Protein AF-A0A443S9N7-F1 (afdb_monomer_lite)

Foldseek 3Di:
DFKDKWWWDQDPVRDIDIQPLVVRLVLSQVLQVVLPHHRDDSVVLVVVVVVVVVVCVVVPQHFDVVQVKIKMKMWDWAADAPDPDPDGHPDTDIDIDTHIDGPPCPPDDPDWFEAEDDPDAQWEPPHSQQTRDVVSVVVLPVVQVVCVVVVGNWYWHFHQDVNPSDHTAAIRNHFDWDWAQDPVHNVATEIDGDAPVTDHHPDSVVVVVVVVQVVDPRYDYDDPDDDPDPPD

pLDDT: mean 85.96, std 14.13, range [31.56, 97.25]

InterPro domains:
  IPR005786 Branched-chain amino acid aminotransferase II [PTHR11825] (2-218)
  IPR036038 Aminotransferase-like, PLP-dependent enzymes [SSF56752] (2-216)
  IPR043131 Branched-chain-amino-acid aminotransferase-like, N-terminal [G3DSA:3.30.470.10] (2-105)
  IPR043132 Branched-chain-amino-acid aminotransferase-like, C-terminal [G3DSA:3.20.10.10] (106-215)

Radius of gyration: 19.77 Å; chains: 1; bounding box: 50×49×46 Å

Secondary structure (DSSP, 8-state):
-EEEEEEEEE-TTS-EEETTHHHHHHHHHHHHHHTT-----HHHHHHHHHHHHHHHHHTT----GGGT-EEEEEEEEEE--S-SSSS--S-EEEEEEEEEE--SSTT--SS--EEEE-S---EETT-STTS--THHHHTTHHHHHHHHHTT-SEEEEEEESTT---EEEEETTEE-EEEEE-SS-TTSEEEEE--TTS-----HHHHHHHHHHHH-TT-EE--S-----S--

Organism: NCBI:txid299467

Structure (mmCIF, N/CA/C/O backbone):
data_AF-A0A443S9N7-F1
#
_entry.id   AF-A0A443S9N7-F1
#
loop_
_atom_site.group_PDB
_atom_site.id
_atom_site.type_symbol
_atom_site.label_atom_id
_atom_site.label_alt_id
_atom_site.label_comp_id
_atom_site.label_asym_id
_atom_site.label_entity_id
_atom_site.label_seq_id
_atom_site.pdbx_PDB_ins_code
_atom_site.Cartn_x
_atom_site.Cartn_y
_atom_site.Cartn_z
_atom_site.occupancy
_atom_site.B_iso_or_equiv
_atom_site.auth_seq_id
_atom_site.auth_comp_id
_atom_site.auth_asym_id
_atom_site.auth_atom_id
_atom_site.pdbx_PDB_model_num
ATOM 1 N N . MET A 1 1 ? 9.069 11.295 -6.046 1.00 93.00 1 MET A N 1
ATOM 2 C CA . MET A 1 1 ? 8.958 9.876 -6.444 1.00 93.00 1 MET A CA 1
ATOM 3 C C . MET A 1 1 ? 7.554 9.383 -6.146 1.00 93.00 1 MET A C 1
ATOM 5 O O . MET A 1 1 ? 7.061 9.651 -5.056 1.00 93.00 1 MET A O 1
ATOM 9 N N . VAL A 1 2 ? 6.944 8.646 -7.070 1.00 95.69 2 VAL A N 1
ATOM 10 C CA . VAL A 1 2 ? 5.751 7.819 -6.818 1.00 95.69 2 VAL A CA 1
ATOM 11 C C . VAL A 1 2 ? 6.174 6.362 -6.902 1.00 95.69 2 VAL A C 1
ATOM 13 O O . VAL A 1 2 ? 7.043 6.028 -7.702 1.00 95.69 2 VAL A O 1
ATOM 16 N N . PHE A 1 3 ? 5.600 5.482 -6.092 1.00 96.44 3 PHE A N 1
ATOM 17 C CA . PHE A 1 3 ? 5.911 4.061 -6.192 1.00 96.44 3 PHE A CA 1
ATOM 18 C C . PHE A 1 3 ? 4.702 3.182 -5.921 1.00 96.44 3 PHE A C 1
ATOM 20 O O . PHE A 1 3 ? 3.727 3.620 -5.321 1.00 96.44 3 PHE A O 1
ATOM 27 N N . ASP A 1 4 ? 4.778 1.911 -6.296 1.00 96.56 4 ASP A N 1
ATOM 28 C CA . ASP A 1 4 ? 3.873 0.901 -5.760 1.00 96.56 4 ASP A CA 1
ATOM 29 C C . ASP A 1 4 ? 4.550 -0.445 -5.570 1.00 96.56 4 ASP A C 1
ATOM 31 O O . ASP A 1 4 ? 5.584 -0.743 -6.164 1.00 96.56 4 ASP A O 1
ATOM 35 N N . SER A 1 5 ? 3.953 -1.240 -4.694 1.00 95.06 5 SER A N 1
ATOM 36 C CA . SER A 1 5 ? 4.467 -2.511 -4.233 1.00 95.06 5 SER A CA 1
ATOM 37 C C . SER A 1 5 ? 3.599 -3.656 -4.736 1.00 95.06 5 SER A C 1
ATOM 39 O O . SER A 1 5 ? 2.381 -3.737 -4.518 1.00 95.06 5 SER A O 1
ATOM 41 N N . PHE A 1 6 ? 4.260 -4.612 -5.357 1.00 95.38 6 PHE A N 1
ATOM 42 C CA . PHE A 1 6 ? 3.669 -5.784 -5.958 1.00 95.38 6 PHE A CA 1
ATOM 43 C C . PHE A 1 6 ? 4.187 -7.032 -5.254 1.00 95.38 6 PHE A C 1
ATOM 45 O O . PHE A 1 6 ? 5.266 -7.058 -4.664 1.00 95.38 6 PHE A O 1
ATOM 52 N N . ARG A 1 7 ? 3.361 -8.072 -5.288 1.00 93.81 7 ARG A N 1
ATOM 53 C CA . ARG A 1 7 ? 3.745 -9.414 -4.877 1.00 93.81 7 ARG A CA 1
ATOM 54 C C . ARG A 1 7 ? 3.380 -10.346 -6.002 1.00 93.81 7 ARG A C 1
ATOM 56 O O . ARG A 1 7 ? 2.230 -10.344 -6.448 1.00 93.81 7 ARG A O 1
ATOM 63 N N . TRP A 1 8 ? 4.371 -11.095 -6.436 1.00 93.31 8 TRP A N 1
ATOM 64 C CA . TRP A 1 8 ? 4.222 -12.160 -7.396 1.00 93.31 8 TRP A CA 1
ATOM 65 C C . TRP A 1 8 ? 4.222 -13.484 -6.657 1.00 93.31 8 TRP A C 1
ATOM 67 O O . TRP A 1 8 ? 5.158 -13.808 -5.920 1.00 93.31 8 TRP A O 1
ATOM 77 N N . TYR A 1 9 ? 3.117 -14.195 -6.824 1.00 91.56 9 TYR A N 1
ATOM 78 C CA . TYR A 1 9 ? 2.869 -15.492 -6.229 1.00 91.56 9 TYR A CA 1
ATOM 79 C C . TYR A 1 9 ? 2.984 -16.550 -7.312 1.00 91.56 9 TYR A C 1
ATOM 81 O O . TYR A 1 9 ? 2.414 -16.397 -8.401 1.00 91.56 9 TYR A O 1
ATOM 89 N N . TYR A 1 10 ? 3.694 -17.622 -6.985 1.00 90.06 10 TYR A N 1
ATOM 90 C CA . TYR A 1 10 ? 3.709 -18.825 -7.793 1.00 90.06 10 TYR A CA 1
ATOM 91 C C . TYR A 1 10 ? 2.668 -19.791 -7.246 1.00 90.06 10 TYR A C 1
ATOM 93 O O . TYR A 1 10 ? 2.625 -20.026 -6.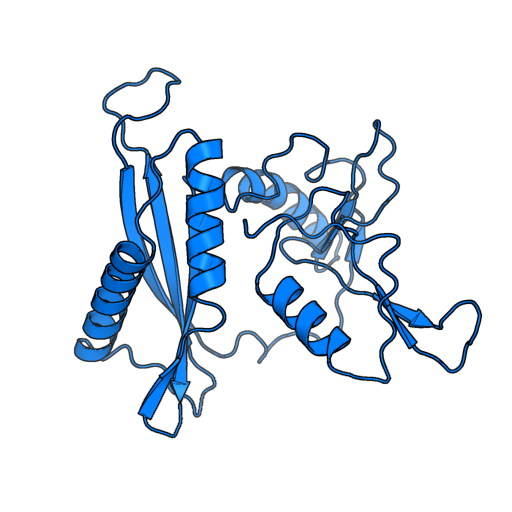044 1.00 90.06 10 TYR A O 1
ATOM 101 N N . GLY A 1 11 ? 1.764 -20.271 -8.094 1.00 89.50 11 GLY A N 1
ATOM 102 C CA . GLY A 1 11 ? 0.768 -21.259 -7.699 1.00 89.50 11 GLY A CA 1
ATOM 103 C C . GLY A 1 11 ? 1.317 -22.680 -7.782 1.00 89.50 11 GLY A C 1
ATOM 104 O O . GLY A 1 11 ? 2.227 -22.956 -8.561 1.00 89.50 11 GLY A O 1
ATOM 105 N N . PHE A 1 12 ? 0.696 -23.607 -7.048 1.00 90.75 12 PHE A N 1
ATOM 106 C CA . PHE A 1 12 ? 0.945 -25.049 -7.200 1.00 90.75 12 PHE A CA 1
ATOM 107 C C . PHE A 1 12 ? 0.635 -25.566 -8.615 1.00 90.75 12 PHE A C 1
ATOM 109 O O . PHE A 1 12 ? 1.119 -26.617 -9.012 1.00 90.75 12 PHE A O 1
ATOM 116 N N . ASP A 1 13 ? -0.143 -24.811 -9.392 1.00 91.50 13 ASP A N 1
ATOM 117 C CA . ASP A 1 13 ? -0.433 -25.070 -10.802 1.00 91.50 13 ASP A CA 1
ATOM 118 C C . ASP A 1 13 ? 0.649 -24.543 -11.761 1.00 91.50 13 ASP A C 1
ATOM 120 O O . ASP A 1 13 ? 0.425 -24.484 -12.970 1.00 91.50 13 ASP A O 1
ATOM 124 N N . GLY A 1 14 ? 1.788 -24.087 -11.233 1.00 85.38 14 GLY A N 1
ATOM 125 C CA . GLY A 1 14 ? 2.878 -23.500 -12.010 1.00 85.38 14 GLY A CA 1
ATOM 126 C C . GLY A 1 14 ? 2.529 -22.149 -12.639 1.00 85.38 14 GLY A C 1
ATOM 127 O O . GLY A 1 14 ? 3.267 -21.654 -13.491 1.00 85.38 14 GLY A O 1
ATOM 128 N N . LYS A 1 15 ? 1.397 -21.534 -12.261 1.00 87.62 15 LYS A N 1
ATOM 129 C CA . LYS A 1 15 ? 0.971 -20.246 -12.816 1.00 87.62 15 LYS A CA 1
ATOM 130 C C . LYS A 1 15 ? 1.317 -19.094 -11.896 1.00 87.62 15 LYS A C 1
ATOM 132 O O . LYS A 1 15 ? 1.153 -19.131 -10.676 1.00 87.62 15 LYS A O 1
ATOM 137 N N . PHE A 1 16 ? 1.701 -18.011 -12.543 1.00 85.75 16 PHE A N 1
ATOM 138 C CA . PHE A 1 16 ? 2.040 -16.751 -11.917 1.00 85.75 16 PHE A CA 1
ATOM 139 C C . PHE A 1 16 ? 0.821 -15.867 -11.699 1.00 85.75 16 PHE A C 1
ATOM 141 O O . PHE A 1 16 ? -0.037 -15.745 -12.576 1.00 85.75 16 PHE A O 1
ATOM 148 N N . ARG A 1 17 ? 0.751 -15.213 -10.536 1.00 90.81 17 ARG A N 1
ATOM 149 C CA . ARG A 1 17 ? -0.348 -14.306 -10.186 1.00 90.81 17 ARG A CA 1
ATOM 150 C C . ARG A 1 17 ? 0.162 -13.080 -9.442 1.00 90.81 17 ARG A C 1
ATOM 152 O O . ARG A 1 17 ? 1.023 -13.177 -8.571 1.00 90.81 17 ARG A O 1
ATOM 159 N N . ILE A 1 18 ? -0.421 -11.925 -9.753 1.00 93.06 18 ILE A N 1
ATOM 160 C CA . ILE A 1 18 ? -0.220 -10.685 -9.002 1.00 93.06 18 ILE A CA 1
ATOM 161 C C . ILE A 1 18 ? -1.568 -10.219 -8.474 1.00 93.06 18 ILE A C 1
ATOM 163 O O . ILE A 1 18 ? -2.524 -10.042 -9.227 1.00 93.06 18 ILE A O 1
ATOM 167 N N . PHE A 1 19 ? -1.629 -9.957 -7.174 1.00 92.88 19 PHE A N 1
ATOM 168 C CA . PHE A 1 19 ? -2.830 -9.414 -6.560 1.00 92.88 19 PHE A CA 1
ATOM 169 C C . PHE A 1 19 ? -3.025 -7.931 -6.914 1.00 92.88 19 PHE A C 1
ATOM 171 O O . PHE A 1 19 ? -2.160 -7.098 -6.603 1.00 92.88 19 PHE A O 1
ATOM 178 N N . GLN A 1 20 ? -4.189 -7.612 -7.498 1.00 93.12 20 GLN A N 1
ATOM 179 C CA . GLN A 1 20 ? -4.648 -6.247 -7.797 1.00 93.12 20 GLN A CA 1
ATOM 180 C C . GLN A 1 20 ? -3.654 -5.437 -8.658 1.00 93.12 20 GLN A C 1
ATOM 182 O O . GLN A 1 20 ? -3.405 -4.265 -8.380 1.00 93.12 20 GLN A O 1
ATOM 187 N N . ALA A 1 21 ? -3.045 -6.054 -9.681 1.00 94.00 21 ALA A N 1
ATOM 188 C CA . ALA A 1 21 ? -2.030 -5.397 -10.515 1.00 94.00 21 ALA A CA 1
ATOM 189 C C . ALA A 1 21 ? -2.556 -4.116 -11.187 1.00 94.00 21 ALA A C 1
ATOM 191 O O . ALA A 1 21 ? -1.960 -3.057 -11.011 1.00 94.00 21 ALA A O 1
ATOM 192 N N . ALA A 1 22 ? -3.697 -4.197 -11.881 1.00 93.06 22 ALA A N 1
ATOM 193 C CA . ALA A 1 22 ? -4.302 -3.058 -12.577 1.00 93.06 22 ALA A CA 1
ATOM 194 C C . ALA A 1 22 ? -4.576 -1.874 -11.633 1.00 93.06 22 ALA A C 1
ATOM 196 O O . ALA A 1 22 ? -4.144 -0.759 -11.909 1.00 93.06 22 ALA A O 1
ATOM 197 N N . TYR A 1 23 ? -5.177 -2.139 -10.469 1.00 93.75 23 TYR A N 1
ATOM 198 C CA . TYR A 1 23 ? -5.467 -1.121 -9.454 1.00 93.75 23 TYR A CA 1
ATOM 199 C C . TYR A 1 23 ? -4.204 -0.411 -8.933 1.00 93.75 23 TYR A C 1
ATOM 201 O O . TYR A 1 23 ? -4.201 0.790 -8.678 1.00 93.75 23 TYR A O 1
ATOM 209 N N . LYS A 1 24 ? -3.098 -1.144 -8.765 1.00 95.12 24 LYS A N 1
ATOM 210 C CA . LYS A 1 24 ? -1.816 -0.567 -8.327 1.00 95.12 24 LYS A CA 1
ATOM 211 C C . LYS A 1 24 ? -1.167 0.283 -9.419 1.00 95.12 24 LYS A C 1
ATOM 213 O O . LYS A 1 24 ? -0.641 1.349 -9.126 1.00 95.12 24 LYS A O 1
ATOM 218 N N . LEU A 1 25 ? -1.243 -0.150 -10.678 1.00 95.44 25 LEU A N 1
ATOM 219 C CA . LEU A 1 25 ? -0.776 0.642 -11.823 1.00 95.44 25 LEU A CA 1
ATOM 220 C C . LEU A 1 25 ? -1.581 1.942 -11.965 1.00 95.44 25 LEU A C 1
ATOM 222 O O . LEU A 1 25 ? -1.007 3.003 -12.194 1.00 95.44 25 LEU A O 1
ATOM 226 N N . GLU A 1 26 ? -2.896 1.876 -11.758 1.00 94.94 26 GLU A N 1
ATOM 227 C CA . GLU A 1 26 ? -3.759 3.060 -11.695 1.00 94.94 26 GLU A CA 1
ATOM 228 C C . GLU A 1 26 ? -3.356 3.993 -10.561 1.00 94.94 26 GLU A C 1
ATOM 230 O O . GLU A 1 26 ? -3.257 5.194 -10.778 1.00 94.94 26 GLU A O 1
ATOM 235 N N . ARG A 1 27 ? -3.033 3.461 -9.378 1.00 94.38 27 ARG A N 1
ATOM 236 C CA . ARG A 1 27 ? -2.570 4.279 -8.251 1.00 94.38 27 ARG A CA 1
ATOM 237 C C . ARG A 1 27 ? -1.245 4.994 -8.533 1.00 94.38 27 ARG A C 1
ATOM 239 O O . ARG A 1 27 ? -1.090 6.140 -8.113 1.00 94.38 27 ARG A O 1
ATOM 246 N N . ILE A 1 28 ? -0.313 4.358 -9.250 1.00 95.44 28 ILE A N 1
ATOM 247 C CA . ILE A 1 28 ? 0.920 5.019 -9.711 1.00 95.44 28 ILE A CA 1
ATOM 248 C C . ILE A 1 28 ? 0.566 6.204 -10.614 1.00 95.44 28 ILE A C 1
ATOM 250 O O . ILE A 1 28 ? 0.989 7.325 -10.342 1.00 95.44 28 ILE A O 1
ATOM 254 N N . ASN A 1 29 ? -0.250 5.973 -11.645 1.00 94.50 29 ASN A N 1
ATOM 255 C CA . ASN A 1 29 ? -0.636 7.016 -12.596 1.00 94.50 29 ASN A CA 1
ATOM 256 C C . ASN A 1 29 ? -1.508 8.107 -11.984 1.00 94.50 29 ASN A C 1
ATOM 258 O O . ASN A 1 29 ? -1.419 9.249 -12.406 1.00 94.50 29 ASN A O 1
ATOM 262 N N . TYR A 1 30 ? -2.320 7.787 -10.984 1.00 93.62 30 TYR A N 1
ATOM 263 C CA . TYR A 1 30 ? -3.075 8.783 -10.237 1.00 93.62 30 TYR A CA 1
ATOM 264 C C . TYR A 1 30 ? -2.136 9.707 -9.452 1.00 93.62 30 TYR A C 1
ATOM 266 O O . TYR A 1 30 ? -2.310 10.920 -9.432 1.00 93.62 30 TYR A O 1
ATOM 274 N N . GLY A 1 31 ? -1.101 9.137 -8.829 1.00 92.75 31 GLY A N 1
ATOM 275 C CA . GLY A 1 31 ? -0.117 9.895 -8.064 1.00 92.75 31 GLY A CA 1
ATOM 276 C C . GLY A 1 31 ? 0.844 10.729 -8.909 1.00 92.75 31 GLY A C 1
ATOM 277 O O . GLY A 1 31 ? 1.332 11.748 -8.423 1.00 92.75 31 GLY A O 1
ATOM 278 N N . ALA A 1 32 ? 1.139 10.304 -10.142 1.00 93.69 32 ALA A N 1
ATOM 279 C CA . ALA A 1 32 ? 2.190 10.914 -10.954 1.00 93.69 32 ALA A CA 1
ATOM 280 C C . ALA A 1 32 ? 1.911 12.404 -11.268 1.00 93.69 32 ALA A C 1
ATOM 282 O O . ALA A 1 32 ? 2.731 13.231 -10.865 1.00 93.69 32 ALA A O 1
ATOM 283 N N . PRO A 1 33 ? 0.747 12.804 -11.823 1.00 93.06 33 PRO A N 1
ATOM 284 C CA . PRO A 1 33 ? 0.450 14.210 -12.116 1.00 93.06 33 PRO A CA 1
ATOM 285 C C . PRO A 1 33 ? 0.420 15.101 -10.873 1.00 93.06 33 PRO A C 1
ATOM 287 O O . PRO A 1 33 ? 0.768 16.274 -10.938 1.00 93.06 33 PRO A O 1
ATOM 290 N N . ILE A 1 34 ? 0.055 14.540 -9.719 1.00 92.06 34 ILE A N 1
ATOM 291 C CA . ILE A 1 34 ? -0.020 15.273 -8.446 1.00 92.06 34 ILE A CA 1
ATOM 292 C C . ILE A 1 34 ? 1.377 15.694 -7.974 1.00 92.06 34 ILE A C 1
ATOM 294 O O . ILE A 1 34 ? 1.532 16.723 -7.322 1.00 92.06 34 ILE A O 1
ATOM 298 N N . LEU A 1 35 ? 2.406 14.924 -8.340 1.00 91.50 35 LEU A N 1
ATOM 299 C CA . LEU A 1 35 ? 3.811 15.280 -8.136 1.00 91.50 35 LEU A CA 1
ATOM 300 C C . LEU A 1 35 ? 4.460 15.883 -9.393 1.00 91.50 35 LEU A C 1
ATOM 302 O O . LEU A 1 35 ? 5.686 15.913 -9.479 1.00 91.50 35 LEU A O 1
ATOM 306 N N . ASN A 1 36 ? 3.652 16.338 -10.355 1.00 91.69 36 ASN A N 1
ATOM 307 C CA . ASN A 1 36 ? 4.069 16.849 -11.660 1.00 91.69 36 ASN A CA 1
ATOM 308 C C . ASN A 1 36 ? 4.992 15.890 -12.436 1.00 91.69 36 ASN A C 1
ATOM 310 O O . ASN A 1 36 ? 6.021 16.286 -12.976 1.00 91.69 36 ASN A O 1
ATOM 314 N N . MET A 1 37 ? 4.636 14.605 -12.446 1.00 91.38 37 MET A N 1
ATOM 315 C CA . MET A 1 37 ? 5.283 13.559 -13.237 1.00 91.38 37 MET A CA 1
ATOM 316 C C . MET A 1 37 ? 4.354 13.101 -14.371 1.00 91.38 37 MET A C 1
ATOM 318 O O . MET A 1 37 ? 3.134 13.051 -14.173 1.00 91.38 37 MET A O 1
ATOM 322 N N . PRO A 1 38 ? 4.898 12.695 -15.532 1.00 91.25 38 PRO A N 1
ATOM 323 C CA . PRO A 1 38 ? 4.114 12.069 -16.587 1.00 91.25 38 PRO A CA 1
ATOM 324 C C . PRO A 1 38 ? 3.453 10.773 -16.107 1.00 91.25 38 PRO A C 1
ATOM 326 O O . PRO A 1 38 ? 4.007 10.014 -15.307 1.00 91.25 38 PRO A O 1
ATOM 329 N N . THR A 1 39 ? 2.269 10.494 -16.649 1.00 93.06 39 THR A N 1
ATOM 330 C CA . THR A 1 39 ? 1.659 9.165 -16.537 1.00 93.06 39 THR A CA 1
ATOM 331 C C . THR A 1 39 ? 2.335 8.199 -17.508 1.00 93.06 39 THR A C 1
ATOM 333 O O . THR A 1 39 ? 2.850 8.596 -18.554 1.00 93.06 39 THR A O 1
ATOM 336 N N . ILE A 1 40 ? 2.334 6.911 -17.172 1.00 91.75 40 ILE A N 1
ATOM 337 C CA . ILE A 1 40 ? 2.874 5.850 -18.026 1.00 91.75 40 ILE A CA 1
ATOM 338 C C . ILE A 1 40 ? 1.709 4.966 -18.475 1.00 91.75 40 ILE A C 1
ATOM 340 O O . ILE A 1 40 ? 0.943 4.519 -17.619 1.00 91.75 40 ILE A O 1
ATOM 344 N N . PRO A 1 41 ? 1.560 4.646 -19.775 1.00 94.50 41 PRO A N 1
ATOM 345 C CA . PRO A 1 41 ? 0.549 3.690 -20.219 1.00 94.50 41 PRO A CA 1
ATOM 346 C C . PRO A 1 41 ? 0.623 2.397 -19.398 1.00 94.50 41 PRO A C 1
ATOM 348 O O . PRO A 1 41 ? 1.704 1.815 -19.247 1.00 94.50 41 PRO A O 1
ATOM 351 N N . LYS A 1 42 ? -0.510 1.967 -18.827 1.00 93.12 42 LYS A N 1
ATOM 352 C CA . LYS A 1 42 ? -0.553 0.864 -17.849 1.00 93.12 42 LYS A CA 1
ATOM 353 C C . LYS A 1 42 ? 0.029 -0.418 -18.438 1.00 93.12 42 LYS A C 1
ATOM 355 O O . LYS A 1 42 ? 0.727 -1.152 -17.746 1.00 93.12 42 LYS A O 1
ATOM 360 N N . GLU A 1 43 ? -0.200 -0.639 -19.724 1.00 94.62 43 GLU A N 1
ATOM 361 C CA . GLU A 1 43 ? 0.270 -1.779 -20.505 1.00 94.62 43 GLU A CA 1
ATOM 362 C C . GLU A 1 43 ? 1.797 -1.769 -20.627 1.00 94.62 43 GLU A C 1
ATOM 364 O O . GLU A 1 43 ? 2.430 -2.808 -20.457 1.00 94.62 43 GLU A O 1
ATOM 369 N N . LYS A 1 44 ? 2.401 -0.590 -20.845 1.00 93.75 44 LYS A N 1
ATOM 370 C CA . LYS A 1 44 ? 3.862 -0.432 -20.909 1.00 93.75 44 LYS A CA 1
ATOM 371 C C . LYS A 1 44 ? 4.500 -0.670 -19.549 1.00 93.75 44 LYS A C 1
ATOM 373 O O . LYS A 1 44 ? 5.444 -1.448 -19.451 1.00 93.75 44 LYS A O 1
ATOM 378 N N . LEU A 1 45 ? 3.961 -0.051 -18.496 1.00 92.88 45 LEU A N 1
ATOM 379 C CA . LEU A 1 45 ? 4.482 -0.257 -17.147 1.00 92.88 45 LEU A CA 1
ATOM 380 C C . LEU A 1 45 ? 4.352 -1.731 -16.742 1.00 92.88 45 LEU A C 1
ATOM 382 O O . LEU A 1 45 ? 5.315 -2.313 -16.253 1.00 92.88 45 LEU A O 1
ATOM 386 N N . PHE A 1 46 ? 3.210 -2.366 -17.020 1.00 94.44 46 PHE A N 1
ATOM 387 C CA . PHE A 1 46 ? 3.010 -3.791 -16.762 1.00 94.44 46 PHE A CA 1
ATOM 388 C C . PHE A 1 46 ? 3.972 -4.681 -17.558 1.00 94.44 46 PHE A C 1
ATOM 390 O O . PHE A 1 46 ? 4.502 -5.638 -16.996 1.00 94.44 46 PHE A O 1
ATOM 397 N N . ALA A 1 47 ? 4.247 -4.358 -18.825 1.00 93.88 47 ALA A N 1
ATOM 398 C CA . ALA A 1 47 ? 5.242 -5.067 -19.626 1.00 93.88 47 ALA A CA 1
ATOM 399 C C . ALA A 1 47 ? 6.645 -4.985 -18.999 1.00 93.88 47 ALA A C 1
ATOM 401 O O . ALA A 1 47 ? 7.319 -6.008 -18.904 1.00 93.88 47 ALA A O 1
ATOM 402 N N . CYS A 1 48 ? 7.056 -3.825 -18.472 1.00 92.69 48 CYS A N 1
ATOM 403 C CA . CYS A 1 48 ? 8.314 -3.699 -17.727 1.00 92.69 48 CYS A CA 1
ATOM 404 C C . CYS A 1 48 ? 8.340 -4.587 -16.472 1.00 92.69 48 CYS A C 1
ATOM 406 O O . CYS A 1 48 ? 9.337 -5.263 -16.216 1.00 92.69 48 CYS A O 1
ATOM 408 N N . LEU A 1 49 ? 7.243 -4.633 -15.702 1.00 94.00 49 LEU A N 1
ATOM 409 C CA . LEU A 1 49 ? 7.148 -5.523 -14.535 1.00 94.00 49 LEU A CA 1
ATOM 410 C C . LEU A 1 49 ? 7.228 -6.996 -14.951 1.00 94.00 49 LEU A C 1
ATOM 412 O O . LEU A 1 49 ? 7.846 -7.796 -14.253 1.00 94.00 49 LEU A O 1
ATOM 416 N N . LYS A 1 50 ? 6.620 -7.355 -16.087 1.00 93.25 50 LYS A N 1
ATOM 417 C CA . LYS A 1 50 ? 6.664 -8.710 -16.640 1.00 93.25 50 LYS A CA 1
ATOM 418 C C . LYS A 1 50 ? 8.089 -9.127 -16.995 1.00 93.25 50 LYS A C 1
ATOM 420 O O . LYS A 1 50 ? 8.511 -10.181 -16.534 1.00 93.25 50 LYS A O 1
ATOM 425 N N . ILE A 1 51 ? 8.837 -8.269 -17.691 1.00 94.50 51 ILE A N 1
ATOM 426 C CA . ILE A 1 51 ? 10.253 -8.503 -18.015 1.00 94.50 51 ILE A CA 1
ATOM 427 C C . ILE A 1 51 ? 11.074 -8.718 -16.737 1.00 94.50 51 ILE A C 1
ATOM 429 O O . ILE A 1 51 ? 11.859 -9.658 -16.661 1.00 94.50 51 ILE A O 1
ATOM 433 N N . TYR A 1 52 ? 10.865 -7.892 -15.705 1.00 94.31 52 TYR A N 1
ATOM 434 C CA . TYR A 1 52 ? 11.551 -8.059 -14.420 1.00 94.31 52 TYR A CA 1
ATOM 435 C C . TYR A 1 52 ? 11.262 -9.425 -13.775 1.00 94.31 52 TYR A C 1
ATOM 437 O O . TYR A 1 52 ? 12.177 -10.092 -13.297 1.00 94.31 52 TYR A O 1
ATOM 445 N N . MET A 1 53 ? 9.999 -9.862 -13.771 1.00 91.94 53 MET A N 1
ATOM 446 C CA . MET A 1 53 ? 9.606 -11.155 -13.198 1.00 91.94 53 MET A CA 1
ATOM 447 C C . MET A 1 53 ? 10.132 -12.345 -14.006 1.00 91.94 53 MET A C 1
ATOM 449 O O . MET A 1 53 ? 10.552 -13.337 -13.417 1.00 91.94 53 MET A O 1
ATOM 453 N N . GLU A 1 54 ? 10.120 -12.256 -15.336 1.00 92.50 54 GLU A N 1
ATOM 454 C CA . GLU A 1 54 ? 10.699 -13.276 -16.217 1.00 92.50 54 GLU A CA 1
ATOM 455 C C . GLU A 1 54 ? 12.208 -13.378 -15.996 1.00 92.50 54 GLU A C 1
ATOM 457 O O . GLU A 1 54 ? 12.708 -14.467 -15.737 1.00 92.50 54 GLU A O 1
ATOM 462 N N . GLY A 1 55 ? 12.914 -12.246 -15.934 1.00 94.38 55 GLY A N 1
ATOM 463 C CA . GLY A 1 55 ? 14.331 -12.224 -15.583 1.00 94.38 55 GLY A CA 1
ATOM 464 C C . GLY A 1 55 ? 14.606 -12.810 -14.196 1.00 94.38 55 GLY A C 1
ATOM 465 O O . GLY A 1 55 ? 15.529 -13.605 -14.036 1.00 94.38 55 GLY A O 1
ATOM 466 N N . ALA A 1 56 ? 13.792 -12.483 -13.187 1.00 92.69 56 ALA A N 1
ATOM 467 C CA . ALA A 1 56 ? 13.914 -13.077 -11.856 1.00 92.69 56 ALA A CA 1
ATOM 468 C C . ALA A 1 56 ? 13.753 -14.607 -11.905 1.00 92.69 56 ALA A C 1
ATOM 470 O O . ALA A 1 56 ? 14.572 -15.325 -11.332 1.00 92.69 56 ALA A O 1
ATOM 471 N N . ARG A 1 57 ? 12.748 -15.109 -12.634 1.00 90.88 57 ARG A N 1
ATOM 472 C CA . ARG A 1 57 ? 12.519 -16.545 -12.846 1.00 90.88 57 ARG A CA 1
ATOM 473 C C . ARG A 1 57 ? 13.714 -17.221 -13.510 1.00 90.88 57 ARG A C 1
ATOM 475 O O . ARG A 1 57 ? 14.164 -18.251 -13.022 1.00 90.88 57 ARG A O 1
ATOM 482 N N . ASP A 1 58 ? 14.211 -16.646 -14.600 1.00 93.88 58 ASP A N 1
ATOM 483 C CA . ASP A 1 58 ? 15.284 -17.226 -15.410 1.00 93.88 58 ASP A CA 1
ATOM 484 C C . ASP A 1 58 ? 16.617 -17.257 -14.634 1.00 93.88 58 ASP A C 1
ATOM 486 O O . ASP A 1 58 ? 17.444 -18.137 -14.846 1.00 93.88 58 ASP A O 1
ATOM 490 N N . ASN A 1 59 ? 16.779 -16.364 -13.651 1.00 93.88 59 ASN A N 1
ATOM 491 C CA . ASN A 1 59 ? 17.884 -16.369 -12.686 1.00 93.88 59 ASN A CA 1
ATOM 492 C C . ASN A 1 59 ? 17.609 -17.218 -11.423 1.00 93.88 59 ASN A C 1
ATOM 494 O O . ASN A 1 59 ? 18.349 -17.127 -10.445 1.00 93.88 59 ASN A O 1
ATOM 498 N N . GLY A 1 60 ? 16.542 -18.022 -11.401 1.00 91.44 60 GLY A N 1
ATOM 499 C CA . GLY A 1 60 ? 16.227 -18.940 -10.301 1.00 91.44 60 GLY A CA 1
ATOM 500 C C . GLY A 1 60 ? 15.541 -18.310 -9.082 1.00 91.44 60 GLY A C 1
ATOM 501 O O . GLY A 1 60 ? 15.326 -18.997 -8.084 1.00 91.44 60 GLY A O 1
ATOM 502 N N . TYR A 1 61 ? 15.132 -17.038 -9.134 1.00 92.06 61 TYR A N 1
ATOM 503 C CA . TYR A 1 61 ? 14.374 -16.377 -8.062 1.00 92.06 61 TYR A CA 1
ATOM 504 C C . TYR A 1 61 ? 12.877 -16.703 -8.153 1.00 92.06 61 TYR A C 1
ATOM 506 O O . TYR A 1 61 ? 12.033 -15.826 -8.359 1.00 92.06 61 TYR A O 1
ATOM 514 N N . ILE A 1 62 ? 12.540 -17.983 -8.000 1.00 91.81 62 ILE A N 1
ATOM 515 C CA . ILE A 1 62 ? 11.164 -18.487 -8.059 1.00 91.81 62 ILE A CA 1
ATOM 516 C C . ILE A 1 62 ? 10.628 -18.649 -6.628 1.00 91.81 62 ILE A C 1
ATOM 518 O O . ILE A 1 62 ? 11.225 -19.383 -5.842 1.00 91.81 62 ILE A O 1
ATOM 522 N N . PRO A 1 63 ? 9.519 -17.981 -6.255 1.00 91.81 63 PRO A N 1
ATOM 523 C CA . PRO A 1 63 ? 8.898 -18.177 -4.952 1.00 91.81 63 PRO A CA 1
ATOM 524 C C . PRO A 1 63 ? 8.380 -19.605 -4.779 1.00 91.81 63 PRO A C 1
ATOM 526 O O . PRO A 1 63 ? 7.673 -20.114 -5.647 1.00 91.81 63 PRO A O 1
ATOM 529 N N . ASP A 1 64 ? 8.667 -20.210 -3.631 1.00 91.75 64 ASP A N 1
ATOM 530 C CA . ASP A 1 64 ? 8.132 -21.514 -3.251 1.00 91.75 64 ASP A CA 1
ATOM 531 C C . ASP A 1 64 ? 6.720 -21.396 -2.625 1.00 91.75 64 ASP A C 1
ATOM 533 O O . ASP A 1 64 ? 6.583 -20.872 -1.506 1.00 91.75 64 ASP A O 1
ATOM 537 N N . PRO A 1 65 ? 5.656 -21.894 -3.294 1.00 89.69 65 PRO A N 1
ATOM 538 C CA . PRO A 1 65 ? 4.307 -21.899 -2.732 1.00 89.69 65 PRO A CA 1
ATOM 539 C C . PRO A 1 65 ? 4.181 -22.737 -1.457 1.00 89.69 65 PRO A C 1
ATOM 541 O O . PRO A 1 65 ? 3.407 -22.366 -0.575 1.00 89.69 65 PRO A O 1
ATOM 544 N N . ALA A 1 66 ? 4.949 -23.823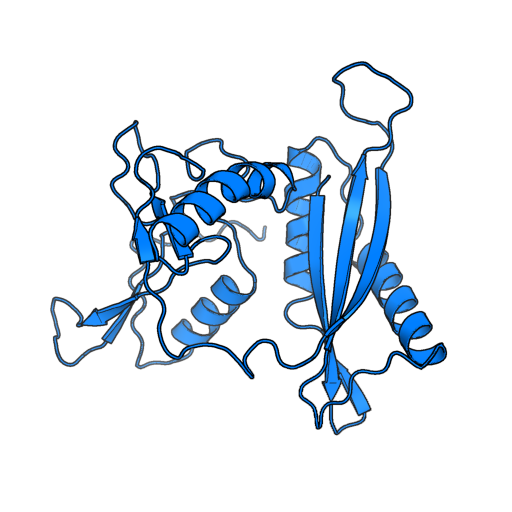 -1.312 1.00 90.56 66 ALA A N 1
ATOM 545 C CA . ALA A 1 66 ? 4.907 -24.678 -0.125 1.00 90.56 66 ALA A CA 1
ATOM 546 C C . ALA A 1 66 ? 5.441 -23.961 1.125 1.00 90.56 66 ALA A C 1
ATOM 548 O O . ALA A 1 66 ? 5.091 -24.314 2.248 1.00 90.56 66 ALA A O 1
ATOM 549 N N . ARG A 1 67 ? 6.254 -22.916 0.934 1.00 89.62 67 ARG A N 1
ATOM 550 C CA . ARG A 1 67 ? 6.815 -22.076 2.005 1.00 89.62 67 ARG A CA 1
ATOM 551 C C . ARG A 1 67 ? 6.125 -20.718 2.119 1.00 89.62 67 ARG A C 1
ATOM 553 O O . ARG A 1 67 ? 6.649 -19.828 2.791 1.00 89.62 67 ARG A O 1
ATOM 560 N N . ASN A 1 68 ? 4.984 -20.546 1.445 1.00 88.00 68 ASN A N 1
ATOM 561 C CA . ASN A 1 68 ? 4.233 -19.292 1.387 1.00 88.00 68 ASN A CA 1
ATOM 562 C C . ASN A 1 68 ? 5.114 -18.097 0.959 1.00 88.00 68 ASN A C 1
ATOM 564 O O . ASN A 1 68 ? 5.009 -16.985 1.485 1.00 88.00 68 ASN A O 1
ATOM 568 N N . GLN A 1 69 ? 6.039 -18.334 0.025 1.00 92.69 69 GLN A N 1
ATOM 569 C CA . GLN A 1 69 ? 6.921 -17.292 -0.480 1.00 92.69 69 GLN A CA 1
ATOM 570 C C . GLN A 1 69 ? 6.246 -16.457 -1.568 1.00 92.69 69 GLN A C 1
ATOM 572 O O . GLN A 1 69 ? 5.370 -16.899 -2.309 1.00 92.69 69 GLN A O 1
ATOM 577 N N . SER A 1 70 ? 6.718 -15.222 -1.711 1.00 93.38 70 SER A N 1
ATOM 578 C CA . SER A 1 70 ? 6.399 -14.368 -2.857 1.00 93.38 70 SER A CA 1
ATOM 579 C C . SER A 1 70 ? 7.605 -13.527 -3.253 1.00 93.38 70 SER A C 1
ATOM 581 O O . SER A 1 70 ? 8.403 -13.137 -2.397 1.00 93.38 70 SER A O 1
ATOM 583 N N . LEU A 1 71 ? 7.719 -13.193 -4.539 1.00 94.44 71 LEU A N 1
ATOM 584 C CA . LEU A 1 71 ? 8.645 -12.160 -4.996 1.00 94.44 71 LEU A CA 1
ATOM 585 C C . LEU A 1 71 ? 7.957 -10.822 -4.747 1.00 94.44 71 LEU A C 1
ATOM 587 O O . LEU A 1 71 ? 6.998 -10.454 -5.431 1.00 94.44 71 LEU A O 1
ATOM 591 N N . TYR A 1 72 ? 8.411 -10.121 -3.716 1.00 94.94 72 TYR A N 1
ATOM 592 C CA . TYR A 1 72 ? 7.989 -8.757 -3.449 1.00 94.94 72 TYR A CA 1
ATOM 593 C C . TYR A 1 72 ? 8.866 -7.820 -4.265 1.00 94.94 72 TYR A C 1
ATOM 595 O O . TYR A 1 72 ? 10.091 -7.879 -4.162 1.00 94.94 72 TYR A O 1
ATOM 603 N N . PHE A 1 73 ? 8.253 -6.935 -5.036 1.00 95.50 73 PHE A N 1
ATOM 604 C CA . PHE A 1 73 ? 8.978 -5.933 -5.801 1.00 95.50 73 PHE A CA 1
ATOM 605 C C . PHE A 1 73 ? 8.239 -4.604 -5.803 1.00 95.50 73 PHE A C 1
ATOM 607 O O . PHE A 1 73 ? 7.032 -4.528 -5.569 1.00 95.50 73 PHE A O 1
ATOM 614 N N . GLN A 1 74 ? 8.984 -3.542 -6.045 1.00 95.94 74 GLN A N 1
ATOM 615 C CA . GLN A 1 74 ? 8.515 -2.174 -6.046 1.00 95.94 74 GLN A CA 1
ATOM 616 C C . GLN A 1 74 ? 8.839 -1.551 -7.395 1.00 95.94 74 GLN A C 1
ATOM 618 O O . GLN A 1 74 ? 9.980 -1.623 -7.844 1.00 95.94 74 GLN A O 1
ATOM 623 N N . ALA A 1 75 ? 7.836 -0.938 -8.016 1.00 96.44 75 ALA A N 1
ATOM 624 C CA . ALA A 1 75 ? 8.020 -0.077 -9.173 1.00 96.44 75 ALA A CA 1
ATOM 625 C C . ALA A 1 75 ? 8.099 1.368 -8.684 1.00 96.44 75 ALA A C 1
ATOM 627 O O . ALA A 1 75 ? 7.187 1.830 -7.997 1.00 96.44 75 ALA A O 1
ATOM 628 N N . ASN A 1 76 ? 9.178 2.062 -9.024 1.00 96.12 76 ASN A N 1
ATOM 629 C CA . ASN A 1 76 ? 9.463 3.421 -8.588 1.00 96.12 76 ASN A CA 1
ATOM 630 C C . ASN A 1 76 ? 9.531 4.343 -9.803 1.00 96.12 76 ASN A C 1
ATOM 632 O O . ASN A 1 76 ? 10.339 4.105 -10.693 1.00 96.12 76 ASN A O 1
ATOM 636 N N . LEU A 1 77 ? 8.714 5.394 -9.818 1.00 95.31 77 LEU A N 1
ATOM 637 C CA . LEU A 1 77 ? 8.809 6.525 -10.740 1.00 95.31 77 LEU A CA 1
ATOM 638 C C . LEU A 1 77 ? 9.563 7.652 -10.037 1.00 95.31 77 LEU A C 1
ATOM 640 O O . LEU A 1 77 ? 9.056 8.285 -9.101 1.00 95.31 77 LEU A O 1
ATOM 644 N N . ILE A 1 78 ? 10.792 7.883 -10.479 1.00 94.38 78 ILE A N 1
ATOM 645 C CA . ILE A 1 78 ? 11.730 8.830 -9.889 1.00 94.38 78 ILE A CA 1
ATOM 646 C C . ILE A 1 78 ? 11.933 9.970 -10.880 1.00 94.38 78 ILE A C 1
ATOM 648 O O . ILE A 1 78 ? 12.453 9.751 -11.964 1.00 94.38 78 ILE A O 1
ATOM 652 N N . SER A 1 79 ? 11.541 11.184 -10.505 1.00 91.50 79 SER A N 1
ATOM 653 C CA . SER A 1 79 ? 11.898 12.391 -11.254 1.00 91.50 79 SER A CA 1
ATOM 654 C C . SER A 1 79 ? 13.412 12.559 -11.295 1.00 91.50 79 SER A C 1
ATOM 656 O O . SER A 1 79 ? 14.054 12.566 -10.243 1.00 91.50 79 SER A O 1
ATOM 658 N N . THR A 1 80 ? 13.964 12.717 -12.492 1.00 87.75 80 THR A N 1
ATOM 659 C CA . THR A 1 80 ? 15.395 12.913 -12.733 1.00 87.75 80 THR A CA 1
ATOM 660 C C . THR A 1 80 ? 15.573 14.227 -13.475 1.00 87.75 80 THR A C 1
ATOM 662 O O . THR A 1 80 ? 15.324 14.312 -14.667 1.00 87.75 80 THR A O 1
ATOM 665 N N . GLY A 1 81 ? 15.935 15.286 -12.755 1.00 82.88 81 GLY A N 1
ATOM 666 C CA . GLY A 1 81 ? 16.243 16.589 -13.343 1.00 82.88 81 GLY A CA 1
ATOM 667 C C . GLY A 1 81 ? 17.740 16.863 -13.278 1.00 82.88 81 GLY A C 1
ATOM 668 O O . GLY A 1 81 ? 18.418 16.408 -12.359 1.00 82.88 81 GLY A O 1
ATOM 669 N N . ASN A 1 82 ? 18.253 17.650 -14.218 1.00 84.38 82 ASN A N 1
ATOM 670 C CA . ASN A 1 82 ? 19.649 18.100 -14.232 1.00 84.38 82 ASN A CA 1
ATOM 671 C C . ASN A 1 82 ? 19.856 19.446 -13.503 1.00 84.38 82 ASN A C 1
ATOM 673 O O . ASN A 1 82 ? 20.890 20.091 -13.667 1.00 84.38 82 ASN A O 1
ATOM 677 N N . THR A 1 83 ? 18.875 19.890 -12.710 1.00 82.25 83 THR A N 1
ATOM 678 C CA . THR A 1 83 ? 18.891 21.183 -12.020 1.00 82.25 83 THR A CA 1
ATOM 679 C C . THR A 1 83 ? 18.794 21.026 -10.505 1.00 82.25 83 THR A C 1
ATOM 681 O O . THR A 1 83 ? 18.096 20.153 -10.000 1.00 82.25 83 THR A O 1
ATOM 684 N N . ILE A 1 84 ? 19.476 21.911 -9.773 1.00 85.25 84 ILE A N 1
ATOM 685 C CA . ILE A 1 84 ? 19.396 22.017 -8.304 1.00 85.25 84 ILE A CA 1
ATOM 686 C C . ILE A 1 84 ? 18.146 22.815 -7.879 1.00 85.25 84 ILE A C 1
ATOM 688 O O . ILE A 1 84 ? 17.763 22.823 -6.709 1.00 85.25 84 ILE A O 1
ATOM 692 N N . LYS A 1 85 ? 17.490 23.507 -8.821 1.00 86.75 85 LYS A N 1
ATOM 693 C CA . LYS A 1 85 ? 16.281 24.285 -8.538 1.00 86.75 85 LYS A CA 1
ATOM 694 C C . LYS A 1 85 ? 15.158 23.376 -8.046 1.00 86.75 85 LYS A C 1
ATOM 696 O O . LYS A 1 85 ? 14.981 22.265 -8.538 1.00 86.75 85 LYS A O 1
ATOM 701 N N . LEU A 1 86 ? 14.341 23.902 -7.135 1.00 84.75 86 LEU A N 1
ATOM 702 C CA . LEU A 1 86 ? 13.097 23.258 -6.728 1.00 84.75 86 LEU A CA 1
ATOM 703 C C . LEU A 1 86 ? 12.046 23.435 -7.832 1.00 84.75 86 LEU A C 1
ATOM 705 O O . LEU A 1 86 ? 11.197 24.320 -7.776 1.00 84.75 86 LEU A O 1
ATOM 709 N N . ALA A 1 87 ? 12.158 22.610 -8.863 1.00 83.75 87 ALA A N 1
ATOM 710 C CA . ALA A 1 87 ? 11.250 22.545 -9.993 1.00 83.75 87 ALA A CA 1
ATOM 711 C C . ALA A 1 87 ? 10.890 21.082 -10.264 1.00 83.75 87 ALA A C 1
ATOM 713 O O . ALA A 1 87 ? 11.590 20.161 -9.837 1.00 83.75 87 ALA A O 1
ATOM 714 N N . ALA A 1 88 ? 9.781 20.866 -10.963 1.00 82.88 88 ALA A N 1
ATOM 715 C CA . ALA A 1 88 ? 9.475 19.538 -11.466 1.00 82.88 88 ALA A CA 1
ATOM 716 C C . ALA A 1 88 ? 10.513 19.120 -12.512 1.00 82.88 88 ALA A C 1
ATOM 718 O O . ALA A 1 88 ? 11.026 19.963 -13.244 1.00 82.88 88 ALA A O 1
ATOM 719 N N . ALA A 1 89 ? 10.826 17.827 -12.554 1.00 80.88 89 ALA A N 1
ATOM 720 C CA . ALA A 1 89 ? 11.717 17.297 -13.573 1.00 80.88 89 ALA A CA 1
ATOM 721 C C . ALA A 1 89 ? 10.941 17.012 -14.860 1.00 80.88 89 ALA A C 1
ATOM 723 O O . ALA A 1 89 ? 9.830 16.483 -14.802 1.00 80.88 89 ALA A O 1
ATOM 724 N N . ASP A 1 90 ? 11.579 17.277 -15.995 1.00 79.38 90 ASP A N 1
ATOM 725 C CA . ASP A 1 90 ? 11.042 16.956 -17.321 1.00 79.38 90 ASP A CA 1
ATOM 726 C C . ASP A 1 90 ? 11.209 15.467 -17.676 1.00 79.38 90 ASP A C 1
ATOM 728 O O . ASP A 1 90 ? 10.580 14.964 -18.606 1.00 79.38 90 ASP A O 1
ATOM 732 N N . GLU A 1 91 ? 12.025 14.738 -16.907 1.00 87.69 91 GLU A N 1
ATOM 733 C CA . GLU A 1 91 ? 12.299 13.317 -17.106 1.00 87.69 91 GLU A CA 1
ATOM 734 C C . GLU A 1 91 ? 11.957 12.491 -15.860 1.00 87.69 91 GLU A C 1
ATOM 736 O O . GLU A 1 91 ? 12.074 12.933 -14.709 1.00 87.69 91 GLU A O 1
ATOM 741 N N . VAL A 1 92 ? 11.541 11.245 -16.100 1.00 90.12 92 VAL A N 1
ATOM 742 C CA . VAL A 1 92 ? 11.275 10.252 -15.057 1.00 90.12 92 VAL A CA 1
ATOM 743 C C . VAL A 1 92 ? 11.987 8.952 -15.392 1.00 90.12 92 VAL A C 1
ATOM 745 O O . VAL A 1 92 ? 11.820 8.386 -16.470 1.00 90.12 92 VAL A O 1
ATOM 748 N N . PHE A 1 93 ? 12.712 8.435 -14.410 1.00 92.31 93 PHE A N 1
ATOM 749 C CA . PHE A 1 93 ? 13.312 7.116 -14.423 1.00 92.31 93 PHE A CA 1
ATOM 750 C C . PHE A 1 93 ? 12.400 6.100 -13.726 1.00 92.31 93 PHE A C 1
ATOM 752 O O . PHE A 1 93 ? 11.913 6.341 -12.616 1.00 92.31 93 PHE A O 1
ATOM 759 N N . VAL A 1 94 ? 12.182 4.946 -14.366 1.00 93.19 94 VAL A N 1
ATOM 760 C CA . VAL A 1 94 ? 11.437 3.824 -13.779 1.00 93.19 94 VAL A CA 1
ATOM 761 C C . VAL A 1 94 ? 12.414 2.771 -13.275 1.00 93.19 94 VAL A C 1
ATOM 763 O O . VAL A 1 94 ? 13.123 2.151 -14.064 1.00 93.19 94 VAL A O 1
ATOM 766 N N . ALA A 1 95 ? 12.407 2.522 -11.968 1.00 94.62 95 ALA A N 1
ATOM 767 C CA . ALA A 1 95 ? 13.229 1.497 -11.334 1.00 94.62 95 ALA A CA 1
ATOM 768 C C . ALA A 1 95 ? 12.357 0.396 -10.726 1.00 94.62 95 ALA A C 1
ATOM 770 O O . ALA A 1 95 ? 11.455 0.682 -9.933 1.00 94.62 95 ALA A O 1
ATOM 771 N N . VAL A 1 96 ? 12.656 -0.865 -11.047 1.00 95.75 96 VAL A N 1
ATOM 772 C CA . VAL A 1 96 ? 12.014 -2.030 -10.428 1.00 95.75 96 VAL A CA 1
ATOM 773 C C . VAL A 1 96 ? 13.032 -2.770 -9.575 1.00 95.75 96 VAL A C 1
ATOM 775 O O . VAL A 1 96 ? 14.071 -3.197 -10.068 1.00 95.75 96 VAL A O 1
ATOM 778 N N . VAL A 1 97 ? 12.734 -2.913 -8.287 1.00 95.06 97 VAL A N 1
ATOM 779 C CA . VAL A 1 97 ? 13.604 -3.594 -7.318 1.00 95.06 97 VAL A CA 1
ATOM 780 C C . VAL A 1 97 ? 12.788 -4.553 -6.475 1.00 95.06 97 VAL A C 1
ATOM 782 O O . VAL A 1 97 ? 11.650 -4.256 -6.119 1.00 95.06 97 VAL A O 1
ATOM 785 N N . GLY A 1 98 ? 13.349 -5.705 -6.130 1.00 94.75 98 GLY A N 1
ATOM 786 C CA . GLY A 1 98 ? 12.593 -6.745 -5.449 1.00 94.75 98 GLY A CA 1
ATOM 787 C C . GLY A 1 98 ? 13.455 -7.850 -4.869 1.00 94.75 98 GLY A C 1
ATOM 788 O O . GLY A 1 98 ? 14.666 -7.898 -5.073 1.00 94.75 98 GLY A O 1
ATOM 789 N N . ARG A 1 99 ? 12.807 -8.713 -4.089 1.00 94.31 99 ARG A N 1
ATOM 790 C CA . ARG A 1 99 ? 13.411 -9.858 -3.406 1.00 94.31 99 ARG A CA 1
ATOM 791 C C . ARG A 1 99 ? 12.368 -10.925 -3.107 1.00 94.31 99 ARG A C 1
ATOM 793 O O . ARG A 1 99 ? 11.188 -10.616 -2.914 1.00 94.31 99 ARG A O 1
ATOM 800 N N . ILE A 1 100 ? 12.818 -12.169 -2.976 1.00 94.44 100 ILE A N 1
ATOM 801 C CA . ILE A 1 100 ? 11.993 -13.216 -2.375 1.00 94.44 100 ILE A CA 1
ATOM 802 C C . ILE A 1 100 ? 11.732 -12.853 -0.909 1.00 94.44 100 ILE A C 1
ATOM 804 O O . ILE A 1 100 ? 12.622 -12.425 -0.164 1.00 94.44 100 ILE A O 1
ATOM 808 N N . THR A 1 101 ? 10.471 -12.981 -0.518 1.00 92.06 101 THR A N 1
ATOM 809 C CA . THR A 1 101 ? 9.992 -12.796 0.848 1.00 92.06 101 THR A CA 1
ATOM 810 C C . THR A 1 101 ? 9.296 -14.067 1.301 1.00 92.06 101 THR A C 1
ATOM 812 O O . THR A 1 101 ? 8.528 -14.653 0.539 1.00 92.06 101 THR A O 1
ATOM 815 N N . ASN A 1 102 ? 9.594 -14.478 2.531 1.00 87.06 102 ASN A N 1
ATOM 816 C CA . ASN A 1 102 ? 8.925 -15.586 3.205 1.00 87.06 102 ASN A CA 1
ATOM 817 C C . ASN A 1 102 ? 7.597 -15.120 3.805 1.00 87.06 102 ASN A C 1
ATOM 819 O O . ASN A 1 102 ? 7.248 -13.936 3.718 1.00 87.06 102 ASN A O 1
ATOM 823 N N . ASP A 1 103 ? 6.901 -16.054 4.448 1.00 77.62 103 ASP A N 1
ATOM 824 C CA . ASP A 1 103 ? 5.700 -15.767 5.213 1.00 77.62 103 ASP A CA 1
ATOM 825 C C . ASP A 1 103 ? 5.937 -14.619 6.209 1.00 77.62 103 ASP A C 1
ATOM 827 O O . ASP A 1 103 ? 6.709 -14.735 7.164 1.00 77.62 103 ASP A O 1
ATOM 831 N N . LEU A 1 104 ? 5.273 -13.487 5.962 1.00 67.69 104 LEU A N 1
ATOM 832 C CA . LEU A 1 104 ? 5.335 -12.322 6.841 1.00 67.69 104 LEU A CA 1
ATOM 833 C C . LEU A 1 104 ? 4.613 -12.550 8.174 1.00 67.69 104 LEU A C 1
ATOM 835 O O . LEU A 1 104 ? 4.845 -11.791 9.112 1.00 67.69 104 LEU A O 1
ATOM 839 N N . PHE A 1 105 ? 3.738 -13.553 8.246 1.00 65.75 105 PHE A N 1
ATOM 840 C CA . PHE A 1 105 ? 2.854 -13.821 9.376 1.00 65.75 105 PHE A CA 1
ATOM 841 C C . PHE A 1 105 ? 3.328 -14.976 10.259 1.00 65.75 105 PHE A C 1
ATOM 843 O O . PHE A 1 105 ? 2.803 -15.145 11.356 1.00 65.75 105 PHE A O 1
ATOM 850 N N . ALA A 1 106 ? 4.368 -15.712 9.853 1.00 64.31 106 ALA A N 1
ATOM 851 C CA . ALA A 1 106 ? 4.914 -16.825 10.636 1.00 64.31 106 ALA A CA 1
ATOM 852 C C . ALA A 1 106 ? 5.298 -16.435 12.080 1.00 64.31 106 ALA A C 1
ATOM 854 O O . ALA A 1 106 ? 5.247 -17.276 12.969 1.00 64.31 106 ALA A O 1
ATOM 855 N N . ASN A 1 107 ? 5.630 -15.159 12.321 1.00 64.38 107 ASN A N 1
ATOM 856 C CA . ASN A 1 107 ? 6.001 -14.627 13.637 1.00 64.38 107 ASN A CA 1
ATOM 857 C C . ASN A 1 107 ? 5.117 -13.447 14.090 1.00 64.38 107 ASN A C 1
ATOM 859 O O . ASN A 1 107 ? 5.553 -12.621 14.895 1.00 64.38 107 ASN A O 1
ATOM 863 N N . THR A 1 108 ? 3.903 -13.296 13.549 1.00 68.50 108 THR A N 1
ATOM 864 C CA . THR A 1 108 ? 3.018 -12.194 13.964 1.00 68.50 108 THR A CA 1
ATOM 865 C C . THR A 1 108 ? 2.226 -12.551 15.210 1.00 68.50 108 THR A C 1
ATOM 867 O O . THR A 1 108 ? 1.664 -13.636 15.311 1.00 68.50 108 THR A O 1
ATOM 870 N N . LYS A 1 109 ? 2.144 -11.602 16.147 1.00 74.44 109 LYS A N 1
ATOM 871 C CA . LYS A 1 109 ? 1.238 -11.698 17.293 1.00 74.44 109 LYS A CA 1
ATOM 872 C C . LYS A 1 109 ? -0.212 -11.700 16.806 1.00 74.44 109 LYS A C 1
ATOM 874 O O . LYS A 1 109 ? -0.553 -10.951 15.893 1.00 74.44 109 LYS A O 1
ATOM 879 N N . GLU A 1 110 ? -1.071 -12.458 17.482 1.00 83.12 110 GLU A N 1
ATOM 880 C CA . GLU A 1 110 ? -2.522 -12.449 17.230 1.00 83.12 110 GLU A CA 1
ATOM 881 C C . GLU A 1 110 ? -3.161 -11.077 17.503 1.00 83.12 110 GLU A C 1
ATOM 883 O O . GLU A 1 110 ? -4.190 -10.729 16.928 1.00 83.12 110 GLU A O 1
ATOM 888 N N . SER A 1 111 ? -2.543 -10.279 18.379 1.00 90.12 111 SER A N 1
ATOM 889 C CA . SER A 1 111 ? -2.982 -8.927 18.713 1.00 90.12 111 SER A CA 1
ATOM 890 C C . SER A 1 111 ? -1.800 -7.982 18.917 1.00 90.12 111 SER A C 1
ATOM 892 O O . SER A 1 111 ? -0.668 -8.398 19.171 1.00 90.12 111 SER A O 1
ATOM 894 N N . VAL A 1 112 ? -2.074 -6.687 18.786 1.00 91.44 112 VAL A N 1
ATOM 895 C CA . VAL A 1 112 ? -1.082 -5.612 18.870 1.00 91.44 112 VAL A CA 1
ATOM 896 C C . VAL A 1 112 ? -1.582 -4.513 19.798 1.00 91.44 112 VAL A C 1
ATOM 898 O O . VAL A 1 112 ? -2.763 -4.161 19.787 1.00 91.44 112 VAL A O 1
ATOM 901 N N . ARG A 1 113 ? -0.678 -3.943 20.595 1.00 94.75 113 ARG A N 1
ATOM 902 C CA . ARG A 1 113 ? -0.942 -2.754 21.406 1.00 94.75 113 ARG A CA 1
ATOM 903 C C . ARG A 1 113 ? -0.801 -1.512 20.544 1.00 94.75 113 ARG A C 1
ATOM 905 O O . ARG A 1 113 ? 0.215 -1.315 19.878 1.00 94.75 113 ARG A O 1
ATOM 912 N N . ILE A 1 114 ? -1.818 -0.663 20.589 1.00 95.38 114 ILE A N 1
ATOM 913 C CA . ILE A 1 114 ? -1.941 0.501 19.717 1.00 95.38 114 ILE A CA 1
ATOM 914 C C . ILE A 1 114 ? -1.749 1.779 20.535 1.00 95.38 114 ILE A C 1
ATOM 916 O O . ILE A 1 114 ? -2.446 1.978 21.528 1.00 95.38 114 ILE A O 1
ATOM 920 N N . ARG A 1 115 ? -0.853 2.665 20.088 1.00 95.62 115 ARG A N 1
ATOM 921 C CA . ARG A 1 115 ? -0.742 4.038 20.602 1.00 95.62 115 ARG A CA 1
ATOM 922 C C . ARG A 1 115 ? -1.506 4.990 19.697 1.00 95.62 115 ARG A C 1
ATOM 924 O O . ARG A 1 115 ? -1.201 5.065 18.512 1.00 95.62 115 ARG A O 1
ATOM 931 N N . VAL A 1 116 ? -2.438 5.769 20.234 1.00 93.94 116 VAL A N 1
ATOM 932 C CA . VAL A 1 116 ? -3.068 6.850 19.461 1.00 93.94 116 VAL A CA 1
ATOM 933 C C . VAL A 1 116 ? -2.099 8.028 19.349 1.00 93.94 116 VAL A C 1
ATOM 935 O O . VAL A 1 116 ? -1.623 8.542 20.356 1.00 93.94 116 VAL A O 1
ATOM 938 N N . GLU A 1 117 ? -1.793 8.442 18.122 1.00 91.88 117 GLU A N 1
ATOM 939 C CA . GLU A 1 117 ? -0.922 9.578 17.826 1.00 91.88 117 GLU A CA 1
ATOM 940 C C . GLU A 1 117 ? -1.729 10.883 17.864 1.00 91.88 117 GLU A C 1
ATOM 942 O O . GLU A 1 117 ? -2.551 11.151 16.984 1.00 91.88 117 GLU A O 1
ATOM 947 N N . THR A 1 118 ? -1.500 11.691 18.900 1.00 88.12 118 THR A N 1
ATOM 948 C CA . THR A 1 118 ? -2.228 12.944 19.152 1.00 88.12 118 THR A CA 1
ATOM 949 C C . THR A 1 118 ? -1.384 14.193 18.927 1.00 88.12 118 THR A C 1
ATOM 951 O O . THR A 1 118 ? -1.950 15.281 18.813 1.00 88.12 118 THR A O 1
ATOM 954 N N . GLU A 1 119 ? -0.062 14.081 18.794 1.00 87.81 119 GLU A N 1
ATOM 955 C CA . GLU A 1 119 ? 0.842 15.225 18.637 1.00 87.81 119 GLU A CA 1
ATOM 956 C C . GLU A 1 119 ? 0.975 15.589 17.159 1.00 87.81 119 GLU A C 1
ATOM 958 O O . GLU A 1 119 ? 0.727 16.725 16.749 1.00 87.81 119 GLU A O 1
ATOM 963 N N . ARG A 1 120 ? 1.263 14.595 16.320 1.00 89.25 120 ARG A N 1
ATOM 964 C CA . ARG A 1 120 ? 1.516 14.778 14.888 1.00 89.25 120 ARG A CA 1
ATOM 965 C C . ARG A 1 120 ? 0.269 14.515 14.056 1.00 89.25 120 ARG A C 1
ATOM 967 O O . ARG A 1 120 ? -0.752 14.035 14.546 1.00 89.25 120 ARG A O 1
ATOM 974 N N . VAL A 1 121 ? 0.331 14.912 12.791 1.00 87.06 121 VAL A N 1
ATOM 975 C CA . VAL A 1 121 ? -0.755 14.753 11.824 1.00 87.06 121 VAL A CA 1
ATOM 976 C C . VAL A 1 121 ? -0.155 14.301 10.507 1.00 87.06 121 VAL A C 1
ATOM 978 O O . VAL A 1 121 ? 0.838 14.865 10.057 1.00 87.06 121 VAL A O 1
ATOM 981 N N . ARG A 1 122 ? -0.791 13.315 9.873 1.00 87.25 122 ARG A N 1
ATOM 982 C CA . ARG A 1 122 ? -0.473 12.934 8.491 1.00 87.25 122 ARG A CA 1
ATOM 983 C C . ARG A 1 122 ? -1.688 12.866 7.569 1.00 87.25 122 ARG A C 1
ATOM 985 O O . ARG A 1 122 ? -1.534 13.020 6.365 1.00 87.25 122 ARG A O 1
ATOM 992 N N . ASN A 1 123 ? -2.887 12.688 8.127 1.00 88.38 123 ASN A N 1
ATOM 993 C CA . ASN A 1 123 ? -4.136 12.704 7.377 1.00 88.38 123 ASN A CA 1
ATOM 994 C C . ASN A 1 123 ? -4.865 14.035 7.616 1.00 88.38 123 ASN A C 1
ATOM 996 O O . ASN A 1 123 ? -5.295 14.319 8.736 1.00 88.38 123 ASN A O 1
ATOM 1000 N N . PHE A 1 124 ? -4.984 14.849 6.570 1.00 87.81 124 PHE A N 1
ATOM 1001 C CA . PHE A 1 124 ? -5.701 16.127 6.569 1.00 87.81 124 PHE A CA 1
ATOM 1002 C C . PHE A 1 124 ? -6.069 16.531 5.133 1.00 87.81 124 PHE A C 1
ATOM 1004 O O . PHE A 1 124 ? -5.526 15.975 4.171 1.00 87.81 124 PHE A O 1
ATOM 1011 N N . ASP A 1 125 ? -6.971 17.500 4.986 1.00 85.81 125 ASP A N 1
ATOM 1012 C CA . ASP A 1 125 ? -7.386 18.018 3.677 1.00 85.81 125 ASP A CA 1
ATOM 1013 C C . ASP A 1 125 ? -6.197 18.662 2.943 1.00 85.81 125 ASP A C 1
ATOM 1015 O O . ASP A 1 125 ? -5.495 19.502 3.500 1.00 85.81 125 ASP A O 1
ATOM 1019 N N . GLY A 1 126 ? -5.943 18.256 1.698 1.00 84.12 126 GLY A N 1
ATOM 1020 C CA . GLY A 1 126 ? -4.783 18.718 0.921 1.00 84.12 126 GLY A CA 1
ATOM 1021 C C . GLY A 1 126 ? -3.470 17.981 1.213 1.00 84.12 126 GLY A C 1
ATOM 1022 O O . GLY A 1 126 ? -2.457 18.268 0.580 1.00 84.12 126 GLY A O 1
ATOM 1023 N N . SER A 1 127 ? -3.464 17.005 2.127 1.00 87.94 127 SER A N 1
ATOM 1024 C CA . SER A 1 127 ? -2.301 16.132 2.324 1.00 87.94 127 SER A CA 1
ATOM 1025 C C . SER A 1 127 ? -2.035 15.241 1.106 1.00 87.94 127 SER A C 1
ATOM 1027 O O . SER A 1 127 ? -2.939 14.917 0.338 1.00 87.94 127 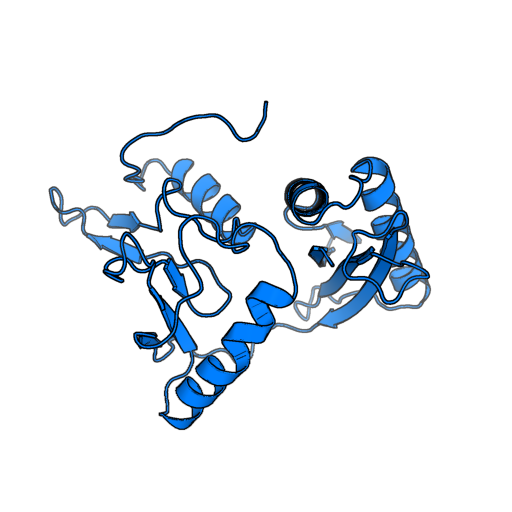SER A O 1
ATOM 1029 N N . LEU A 1 128 ? -0.797 14.761 0.973 1.00 89.25 128 LEU A N 1
ATOM 1030 C CA . LEU A 1 128 ? -0.411 13.813 -0.076 1.00 89.25 128 LEU A CA 1
ATOM 1031 C C . LEU A 1 128 ? -0.843 12.370 0.220 1.00 89.25 128 LEU A C 1
ATOM 1033 O O . LEU A 1 128 ? -0.444 11.472 -0.514 1.00 89.25 128 LEU A O 1
ATOM 1037 N N . ILE A 1 129 ? -1.619 12.104 1.277 1.00 88.69 129 ILE A N 1
ATOM 1038 C CA . ILE A 1 129 ? -1.828 10.747 1.812 1.00 88.69 129 ILE A CA 1
ATOM 1039 C C . ILE A 1 129 ? -2.504 9.776 0.830 1.00 88.69 129 ILE A C 1
ATOM 1041 O O . ILE A 1 129 ? -2.354 8.568 0.972 1.00 88.69 129 ILE A O 1
ATOM 1045 N N . TYR A 1 130 ? -3.199 10.272 -0.196 1.00 88.06 130 TYR A N 1
ATOM 1046 C CA . TYR A 1 130 ? -3.762 9.444 -1.269 1.00 88.06 130 TYR A CA 1
ATOM 1047 C C . TYR A 1 130 ? -2.723 8.999 -2.320 1.00 88.06 130 TYR A C 1
ATOM 1049 O O . TYR A 1 130 ? -3.000 8.096 -3.109 1.00 88.06 130 TYR A O 1
ATOM 1057 N N . VAL A 1 131 ? -1.524 9.594 -2.331 1.00 91.88 131 VAL A N 1
ATOM 1058 C CA . VAL A 1 131 ? -0.394 9.216 -3.194 1.00 91.88 131 VAL A CA 1
ATOM 1059 C C . VAL A 1 131 ? 0.567 8.320 -2.424 1.00 91.88 131 VAL A C 1
ATOM 1061 O O . VAL A 1 131 ? 0.944 8.598 -1.286 1.00 91.88 131 VAL A O 1
ATOM 1064 N N . LYS A 1 132 ? 1.051 7.250 -3.054 1.00 94.25 132 LYS A N 1
ATOM 1065 C CA . LYS A 1 132 ? 2.119 6.434 -2.470 1.00 94.25 132 LYS A CA 1
ATOM 1066 C C . LYS A 1 132 ? 3.487 7.047 -2.802 1.00 94.25 132 LYS A C 1
ATOM 1068 O O . LYS A 1 132 ? 4.106 6.729 -3.812 1.00 94.25 132 LYS A O 1
ATOM 1073 N N . THR A 1 133 ? 3.930 7.968 -1.952 1.00 94.12 133 THR A N 1
ATOM 1074 C CA . THR A 1 133 ? 5.190 8.721 -2.090 1.00 94.12 133 THR A CA 1
ATOM 1075 C C . THR A 1 133 ? 6.014 8.637 -0.803 1.00 94.12 133 THR A C 1
ATOM 1077 O O . THR A 1 133 ? 5.419 8.605 0.276 1.00 94.12 133 THR A O 1
ATOM 1080 N N . PRO A 1 134 ? 7.363 8.616 -0.864 1.00 93.25 134 PRO A N 1
ATOM 1081 C CA . PRO A 1 134 ? 8.220 8.527 0.321 1.00 93.25 134 PRO A CA 1
ATOM 1082 C C . PRO A 1 134 ? 7.961 9.602 1.372 1.00 93.25 134 PRO A C 1
ATOM 1084 O O . PRO A 1 134 ? 8.112 9.327 2.558 1.00 93.25 134 PRO A O 1
ATOM 1087 N N . SER A 1 135 ? 7.534 10.801 0.963 1.00 89.44 135 SER A N 1
ATOM 1088 C CA . SER A 1 135 ? 7.244 11.902 1.890 1.00 89.44 135 SER A CA 1
ATOM 1089 C C . SER A 1 135 ? 6.179 11.533 2.931 1.00 89.44 135 SER A C 1
ATOM 1091 O O . SER A 1 135 ? 6.302 11.919 4.090 1.00 89.44 135 SER A O 1
ATOM 1093 N N . ASN A 1 136 ? 5.192 10.710 2.560 1.00 88.88 136 ASN A N 1
ATOM 1094 C CA . ASN A 1 136 ? 4.148 10.232 3.475 1.00 88.88 136 ASN A CA 1
ATOM 1095 C C . ASN A 1 136 ? 4.634 9.172 4.471 1.00 88.88 136 ASN A C 1
ATOM 1097 O O . ASN A 1 136 ? 3.947 8.908 5.456 1.00 88.88 136 ASN A O 1
ATOM 1101 N N . TYR A 1 137 ? 5.775 8.538 4.190 1.00 89.25 137 TYR A N 1
ATOM 1102 C CA . TYR A 1 137 ? 6.393 7.519 5.040 1.00 89.25 137 TYR A CA 1
ATOM 1103 C C . TYR A 1 137 ? 7.471 8.124 5.939 1.00 89.25 137 TYR A C 1
ATOM 1105 O O . TYR A 1 137 ? 7.550 7.789 7.115 1.00 89.25 137 TYR A O 1
ATOM 1113 N N . ALA A 1 138 ? 8.272 9.053 5.410 1.00 91.50 138 ALA A N 1
ATOM 1114 C CA . ALA A 1 138 ? 9.372 9.680 6.137 1.00 91.50 138 ALA A CA 1
ATOM 1115 C C . ALA A 1 138 ? 8.911 10.320 7.458 1.00 91.50 138 ALA A C 1
ATOM 1117 O O . ALA A 1 138 ? 9.584 10.198 8.480 1.00 91.50 138 ALA A O 1
ATOM 1118 N N . SER A 1 139 ? 7.730 10.941 7.456 1.00 87.25 139 SER A N 1
ATOM 1119 C CA . SER A 1 139 ? 7.143 11.587 8.633 1.00 87.25 139 SER A CA 1
ATOM 1120 C C . SER A 1 139 ? 6.650 10.616 9.716 1.00 87.25 139 SER A C 1
ATOM 1122 O O . SER A 1 139 ? 6.376 11.061 10.832 1.00 87.25 139 SER A O 1
ATOM 1124 N N . THR A 1 140 ? 6.553 9.307 9.443 1.00 90.12 140 THR A N 1
ATOM 1125 C CA . THR A 1 140 ? 6.043 8.321 10.415 1.00 90.12 140 THR A CA 1
ATOM 1126 C C . THR A 1 140 ? 7.140 7.633 11.220 1.00 90.12 140 THR A C 1
ATOM 1128 O O . THR A 1 140 ? 6.860 7.169 12.321 1.00 90.12 140 THR A O 1
ATOM 1131 N N . PHE A 1 141 ? 8.391 7.605 10.746 1.00 92.56 141 PHE A N 1
ATOM 1132 C CA . PHE A 1 141 ? 9.451 6.817 11.390 1.00 92.56 141 PHE A CA 1
ATOM 1133 C C . PHE A 1 141 ? 9.781 7.264 12.819 1.00 92.56 141 PHE A C 1
ATOM 1135 O O . PHE A 1 141 ? 9.936 6.422 13.702 1.00 92.56 141 PHE A O 1
ATOM 1142 N N . GLY A 1 142 ? 9.861 8.574 13.069 1.00 93.19 142 GLY A N 1
ATOM 1143 C CA . GLY A 1 142 ? 10.062 9.105 14.424 1.00 93.19 142 GLY A CA 1
ATOM 1144 C C . GLY A 1 142 ? 8.924 8.708 15.378 1.00 93.19 142 GLY A C 1
ATOM 1145 O O . GLY A 1 142 ? 9.187 8.114 16.424 1.00 93.19 142 GLY A O 1
ATOM 1146 N N . PRO A 1 143 ? 7.656 8.965 15.009 1.00 92.31 143 PRO A N 1
ATOM 1147 C CA . PRO A 1 143 ? 6.483 8.534 15.780 1.00 92.31 143 PRO A CA 1
ATOM 1148 C C . PRO A 1 143 ? 6.391 7.026 16.004 1.00 92.31 143 PRO A C 1
ATOM 1150 O O . PRO A 1 143 ? 6.064 6.586 17.107 1.00 92.31 143 PRO A O 1
ATOM 1153 N N . ASP A 1 144 ? 6.719 6.223 14.993 1.00 92.88 144 ASP A N 1
ATOM 1154 C CA . ASP A 1 144 ? 6.726 4.764 15.097 1.00 92.88 144 ASP A CA 1
ATOM 1155 C C . ASP A 1 144 ? 7.833 4.281 16.050 1.00 92.88 144 ASP A C 1
ATOM 1157 O O . ASP A 1 144 ? 7.612 3.351 16.827 1.00 92.88 144 ASP A O 1
ATOM 1161 N N . LYS A 1 145 ? 9.000 4.941 16.070 1.00 95.12 145 LYS A N 1
ATOM 1162 C CA . LYS A 1 145 ? 10.034 4.683 17.082 1.00 95.12 145 LYS A CA 1
ATOM 1163 C C . LYS A 1 145 ? 9.547 5.041 18.487 1.00 95.12 145 LYS A C 1
ATOM 1165 O O . LYS A 1 145 ? 9.616 4.198 19.372 1.00 95.12 145 LYS A O 1
ATOM 1170 N N . GLN A 1 146 ? 9.005 6.242 18.685 1.00 95.31 146 GLN A N 1
ATOM 1171 C CA . GLN A 1 146 ? 8.497 6.680 19.990 1.00 95.31 146 GLN A CA 1
ATOM 1172 C C . GLN A 1 146 ? 7.381 5.753 20.502 1.00 95.31 146 GLN A C 1
ATOM 1174 O O . GLN A 1 146 ? 7.310 5.448 21.687 1.00 95.31 146 GLN A O 1
ATOM 1179 N N . THR A 1 147 ? 6.527 5.267 19.600 1.00 95.81 147 THR A N 1
ATOM 1180 C CA . THR A 1 147 ? 5.490 4.271 19.898 1.00 95.81 147 THR A CA 1
ATOM 1181 C C . THR A 1 147 ? 6.099 3.004 20.498 1.00 95.81 147 THR A C 1
ATOM 1183 O O . THR A 1 147 ? 5.647 2.552 21.551 1.00 95.81 147 THR A O 1
ATOM 1186 N N . LYS A 1 148 ? 7.152 2.473 19.864 1.00 95.75 148 LYS A N 1
ATOM 1187 C CA . LYS A 1 148 ? 7.880 1.290 20.342 1.00 95.75 148 LYS A CA 1
ATOM 1188 C C . LYS A 1 148 ? 8.601 1.538 21.660 1.00 95.75 148 LYS A C 1
ATOM 1190 O O . LYS A 1 148 ? 8.521 0.696 22.548 1.00 95.75 148 LYS A O 1
ATOM 1195 N N . ASP A 1 149 ? 9.243 2.694 21.810 1.00 97.25 149 ASP A N 1
ATOM 1196 C CA . ASP A 1 149 ? 9.955 3.074 23.037 1.00 97.25 149 ASP A CA 1
ATOM 1197 C C . ASP A 1 149 ? 8.987 3.190 24.239 1.00 97.25 149 ASP A C 1
ATOM 1199 O O . ASP A 1 149 ? 9.361 2.901 25.371 1.00 97.25 149 ASP A O 1
ATOM 1203 N N . MET A 1 150 ? 7.713 3.523 23.995 1.00 96.69 150 MET A N 1
ATOM 1204 C CA . MET A 1 150 ? 6.633 3.518 24.998 1.00 96.69 150 MET A CA 1
ATOM 1205 C C . MET A 1 1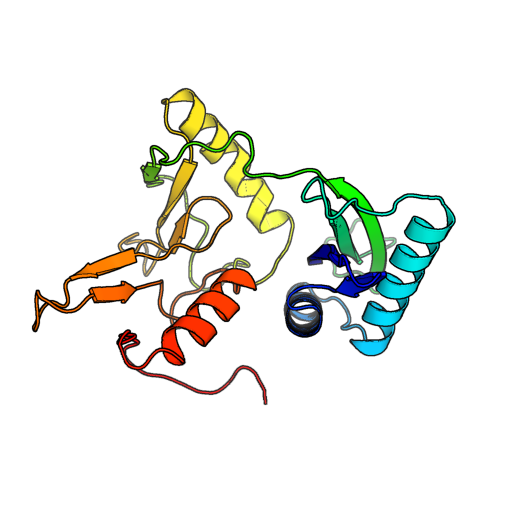50 ? 6.001 2.132 25.229 1.00 96.69 150 MET A C 1
ATOM 1207 O O . MET A 1 150 ? 5.006 2.011 25.944 1.00 96.69 150 MET A O 1
ATOM 1211 N N . GLY A 1 151 ? 6.532 1.084 24.599 1.00 96.50 151 GLY A N 1
ATOM 1212 C CA . GLY A 1 151 ? 6.042 -0.286 24.718 1.00 96.50 151 GLY A CA 1
ATOM 1213 C C . GLY A 1 151 ? 4.833 -0.619 23.840 1.00 96.50 151 GLY A C 1
ATOM 1214 O O . GLY A 1 151 ? 4.297 -1.715 23.962 1.00 96.50 151 GLY A O 1
ATOM 1215 N N . TYR A 1 152 ? 4.381 0.250 22.942 1.00 96.75 152 TYR A N 1
ATOM 1216 C CA . TYR A 1 152 ? 3.307 -0.090 22.002 1.00 96.75 152 TYR A CA 1
ATOM 1217 C C . TYR A 1 152 ? 3.877 -0.744 20.740 1.00 96.75 152 TYR A C 1
ATOM 1219 O O . TYR A 1 152 ? 5.024 -0.513 20.366 1.00 96.75 152 TYR A O 1
ATOM 1227 N N . ASP A 1 153 ? 3.081 -1.568 20.062 1.00 93.19 153 ASP A N 1
ATOM 1228 C CA . ASP A 1 153 ? 3.533 -2.253 18.851 1.00 93.19 153 ASP A CA 1
ATOM 1229 C C . ASP A 1 153 ? 3.418 -1.333 17.622 1.00 93.19 153 ASP A C 1
ATOM 1231 O O . ASP A 1 153 ? 4.323 -1.312 16.785 1.00 93.19 153 ASP A O 1
ATOM 1235 N N . ILE A 1 154 ? 2.320 -0.566 17.516 1.00 93.00 154 ILE A N 1
ATOM 1236 C CA . ILE A 1 154 ? 2.009 0.283 16.352 1.00 93.00 154 ILE A CA 1
ATOM 1237 C C . ILE A 1 154 ? 1.258 1.572 16.722 1.00 93.00 154 ILE A C 1
ATOM 1239 O O . ILE A 1 154 ? 0.571 1.650 17.742 1.00 93.00 154 ILE A O 1
ATOM 1243 N N . SER A 1 155 ? 1.384 2.591 15.869 1.00 94.19 155 SER A N 1
ATOM 1244 C CA . SER A 1 155 ? 0.719 3.891 16.005 1.00 94.19 155 SER A CA 1
ATOM 1245 C C . SER A 1 155 ? -0.663 3.890 15.333 1.00 94.19 155 SER A C 1
ATOM 1247 O O . SER A 1 155 ? -0.863 3.220 14.327 1.00 94.19 155 SER A O 1
ATOM 1249 N N . MET A 1 156 ? -1.633 4.642 15.851 1.00 93.56 156 MET A N 1
ATOM 1250 C CA . MET A 1 156 ? -2.928 4.914 15.217 1.00 93.56 156 MET A CA 1
ATOM 1251 C C . MET A 1 156 ? -3.042 6.405 14.937 1.00 93.56 156 MET A C 1
ATOM 1253 O O . MET A 1 156 ? -3.021 7.222 15.855 1.00 93.56 156 MET A O 1
ATOM 1257 N N . TRP A 1 157 ? -3.191 6.749 13.665 1.00 92.25 157 TRP A N 1
ATOM 1258 C CA . TRP A 1 157 ? -3.256 8.118 13.178 1.00 92.25 157 TRP A CA 1
ATOM 1259 C C . TRP A 1 157 ? -4.683 8.647 13.201 1.00 92.25 157 TRP A C 1
ATOM 1261 O O . TRP A 1 157 ? -5.626 7.955 12.809 1.00 92.25 157 TRP A O 1
ATOM 1271 N N . LEU A 1 158 ? -4.826 9.905 13.612 1.00 90.81 158 LEU A N 1
ATOM 1272 C CA . LEU A 1 158 ? -6.093 10.626 13.606 1.00 90.81 158 LEU A CA 1
ATOM 1273 C C . LEU A 1 158 ? -6.196 11.545 12.384 1.00 90.81 158 LEU A C 1
ATOM 1275 O O . LEU A 1 158 ? -5.208 12.130 11.935 1.00 90.81 158 LEU A O 1
ATOM 1279 N N . TYR A 1 159 ? -7.412 11.691 11.863 1.00 88.12 159 TYR A N 1
ATOM 1280 C CA . TYR A 1 159 ? -7.743 12.641 10.814 1.00 88.12 159 TYR A CA 1
ATOM 1281 C C . TYR A 1 159 ? -7.913 14.036 11.388 1.00 88.12 159 TYR A C 1
ATOM 1283 O O . TYR A 1 159 ? -8.742 14.256 12.277 1.00 88.12 159 TYR A O 1
ATOM 1291 N N . ASN A 1 160 ? -7.178 14.993 10.838 1.00 84.94 160 ASN A N 1
ATOM 1292 C CA . ASN A 1 160 ? -7.258 16.371 11.272 1.00 84.94 160 ASN A CA 1
ATOM 1293 C C . ASN A 1 160 ? -8.263 17.177 10.436 1.00 84.94 160 ASN A C 1
ATOM 1295 O O . ASN A 1 160 ? -7.890 17.870 9.495 1.00 84.94 160 ASN A O 1
ATOM 1299 N N . GLU A 1 161 ? -9.542 17.113 10.811 1.00 78.25 161 GLU A N 1
ATOM 1300 C CA . GLU A 1 161 ? -10.591 17.994 10.279 1.00 78.25 161 GLU A CA 1
ATOM 1301 C C . GLU A 1 161 ? -10.636 19.287 11.108 1.00 78.25 161 GLU A C 1
ATOM 1303 O O . GLU A 1 161 ? -10.861 19.236 12.320 1.00 78.25 161 GLU A O 1
ATOM 1308 N N . LYS A 1 162 ? -10.404 20.448 10.474 1.00 77.06 162 LYS A N 1
ATOM 1309 C CA . LYS A 1 162 ? -10.460 21.780 11.118 1.00 77.06 162 LYS A CA 1
ATOM 1310 C C . LYS A 1 162 ? -9.698 21.860 12.457 1.00 77.06 162 LYS A C 1
ATOM 1312 O O . LYS A 1 162 ? -10.196 22.444 13.417 1.00 77.06 162 LYS A O 1
ATOM 1317 N N . CYS A 1 163 ? -8.516 21.245 12.529 1.00 71.44 163 CYS A N 1
ATOM 1318 C CA . CYS A 1 163 ? -7.665 21.197 13.728 1.00 71.44 163 CYS A CA 1
ATOM 1319 C C . CYS A 1 163 ? -8.221 20.390 14.922 1.00 71.44 163 CYS A C 1
ATOM 1321 O O . CYS A 1 163 ? -7.743 20.571 16.039 1.00 71.44 163 CYS A O 1
ATOM 1323 N N . LYS A 1 164 ? -9.211 19.500 14.731 1.00 73.69 164 LYS A N 1
ATOM 1324 C CA . LYS A 1 164 ? -9.892 18.814 15.851 1.00 73.69 164 LYS A CA 1
ATOM 1325 C C . LYS A 1 164 ? -9.502 17.349 16.096 1.00 73.69 164 LYS A C 1
ATOM 1327 O O . LYS A 1 164 ? -9.901 16.814 17.123 1.00 73.69 164 LYS A O 1
ATOM 1332 N N . LYS A 1 165 ? -8.752 16.691 15.199 1.00 76.00 165 LYS A N 1
ATOM 1333 C CA . LYS A 1 165 ? -8.268 15.290 15.343 1.00 76.00 165 LYS A CA 1
ATOM 1334 C C . LYS A 1 165 ? -9.308 14.288 15.904 1.00 76.00 165 LYS A C 1
ATOM 1336 O O . LYS A 1 165 ? -9.018 13.544 16.831 1.00 76.00 165 LYS A O 1
ATOM 1341 N N . GLN A 1 166 ? -10.535 14.268 15.375 1.00 76.44 166 GLN A N 1
ATOM 1342 C CA . GLN A 1 166 ? -11.661 13.544 16.010 1.00 76.44 166 GLN A CA 1
ATOM 1343 C C . GLN A 1 166 ? -11.955 12.158 15.425 1.00 76.44 166 GLN A C 1
ATOM 1345 O O . GLN A 1 166 ? -12.801 11.437 15.951 1.00 76.44 166 GLN A O 1
ATOM 1350 N N . CYS A 1 167 ? -11.318 11.780 14.317 1.00 84.56 167 CYS A N 1
ATOM 1351 C CA . CYS A 1 167 ? -11.630 10.538 13.610 1.00 84.56 167 CYS A CA 1
ATOM 1352 C C . CYS A 1 167 ? -10.385 9.676 13.450 1.00 84.56 167 CYS A C 1
ATOM 1354 O O . CYS A 1 167 ? -9.310 10.188 13.161 1.00 84.56 167 CYS A O 1
ATOM 1356 N N . ILE A 1 168 ? -10.533 8.363 13.598 1.00 88.69 168 ILE A N 1
ATOM 1357 C CA . ILE A 1 168 ? -9.453 7.416 13.320 1.00 88.69 168 ILE A CA 1
ATOM 1358 C C . ILE A 1 168 ? -9.250 7.318 11.806 1.00 88.69 168 ILE A C 1
ATOM 1360 O O . ILE A 1 168 ? -10.206 7.031 11.089 1.00 88.69 168 ILE A O 1
ATOM 1364 N N . ALA A 1 169 ? -8.014 7.511 11.343 1.00 88.38 169 ALA A N 1
ATOM 1365 C CA . ALA A 1 169 ? -7.658 7.497 9.928 1.00 88.38 169 ALA A CA 1
ATOM 1366 C C . ALA A 1 169 ? -6.983 6.193 9.490 1.00 88.38 169 ALA A C 1
ATOM 1368 O O . ALA A 1 169 ? -7.520 5.454 8.664 1.00 88.38 169 ALA A O 1
ATOM 1369 N N . GLU A 1 170 ? -5.800 5.907 10.033 1.00 89.25 170 GLU A N 1
ATOM 1370 C CA . GLU A 1 170 ? -4.951 4.800 9.590 1.00 89.25 170 GLU A CA 1
ATOM 1371 C C . GLU A 1 170 ? -4.191 4.184 10.762 1.00 89.25 170 GLU A C 1
ATOM 1373 O O . GLU A 1 170 ? -3.824 4.864 11.717 1.00 89.25 170 GLU A O 1
ATOM 1378 N N . LEU A 1 171 ? -3.929 2.887 10.665 1.00 90.50 171 LEU A N 1
ATOM 1379 C CA . LEU A 1 171 ? -3.204 2.110 11.655 1.00 90.50 171 LEU A CA 1
ATOM 1380 C C . LEU A 1 171 ? -1.761 1.935 11.170 1.00 90.50 171 LEU A C 1
ATOM 1382 O O . LEU A 1 171 ? -1.476 1.105 10.309 1.00 90.50 171 LEU A O 1
ATOM 1386 N N . SER A 1 172 ? -0.856 2.765 11.684 1.00 88.00 172 SER A N 1
ATOM 1387 C CA . SER A 1 172 ? 0.502 2.960 11.180 1.00 88.00 172 SER A CA 1
ATOM 1388 C C . SER A 1 172 ? 0.459 3.218 9.668 1.00 88.00 172 SER A C 1
ATOM 1390 O O . SER A 1 172 ? -0.149 4.201 9.248 1.00 88.00 172 SER A O 1
ATOM 1392 N N . MET A 1 173 ? 1.039 2.340 8.849 1.00 86.94 173 MET A N 1
ATOM 1393 C CA . MET A 1 173 ? 1.057 2.420 7.382 1.00 86.94 173 MET A CA 1
ATOM 1394 C C . MET A 1 173 ? -0.053 1.595 6.701 1.00 86.94 173 MET A C 1
ATOM 1396 O O . MET A 1 173 ? 0.024 1.331 5.497 1.00 86.94 173 MET A O 1
ATOM 1400 N N . ALA A 1 174 ? -1.053 1.143 7.459 1.00 89.81 174 ALA A N 1
ATOM 1401 C CA . ALA A 1 174 ? -2.158 0.329 6.975 1.00 89.81 174 ALA A CA 1
ATOM 1402 C C . ALA A 1 174 ? -3.506 1.041 7.138 1.00 89.81 174 ALA A C 1
ATOM 1404 O O . ALA A 1 174 ? -3.734 1.835 8.051 1.00 89.81 174 ALA A O 1
ATOM 1405 N N . ASN A 1 175 ? -4.451 0.694 6.266 1.00 92.19 175 ASN A N 1
ATOM 1406 C CA . ASN A 1 175 ? -5.847 1.036 6.499 1.00 92.19 175 ASN A CA 1
ATOM 1407 C C . ASN A 1 175 ? -6.391 0.257 7.705 1.00 92.19 175 ASN A C 1
ATOM 1409 O O . ASN A 1 175 ? -5.936 -0.847 8.000 1.00 92.19 175 ASN A O 1
ATOM 1413 N N . VAL A 1 176 ? -7.409 0.811 8.359 1.00 91.50 176 VAL A N 1
ATOM 1414 C CA . VAL A 1 176 ? -8.043 0.214 9.538 1.00 91.50 176 VAL A CA 1
ATOM 1415 C C . VAL A 1 176 ? -9.489 -0.174 9.251 1.00 91.50 176 VAL A C 1
ATOM 1417 O O . VAL A 1 176 ? -10.213 0.532 8.545 1.00 91.50 176 VAL A O 1
ATOM 1420 N N . PHE A 1 177 ? -9.908 -1.299 9.818 1.00 92.19 177 PHE A N 1
ATOM 1421 C CA . PHE A 1 177 ? -11.285 -1.770 9.815 1.00 92.19 177 PHE A CA 1
ATOM 1422 C C . PHE A 1 177 ? -11.707 -2.113 11.243 1.00 92.19 177 PHE A C 1
ATOM 1424 O O . PHE A 1 177 ? -10.913 -2.629 12.024 1.00 92.19 177 PHE A O 1
ATOM 1431 N N . PHE A 1 178 ? -12.973 -1.869 11.557 1.00 90.44 178 PHE A N 1
ATOM 1432 C CA . PHE A 1 178 ? -13.606 -2.203 12.823 1.00 90.44 178 PHE A CA 1
ATOM 1433 C C . PHE A 1 178 ? -14.784 -3.128 12.554 1.00 90.44 178 PHE A C 1
ATOM 1435 O O . PHE A 1 178 ? -15.628 -2.830 11.710 1.00 90.44 178 PHE A O 1
ATOM 1442 N N . VAL A 1 179 ? -14.867 -4.231 13.291 1.00 90.81 179 VAL A N 1
ATOM 1443 C CA . VAL A 1 179 ? -16.063 -5.074 13.320 1.00 90.81 179 VAL A CA 1
ATOM 1444 C C . VAL A 1 179 ? -16.837 -4.719 14.579 1.00 90.81 179 VAL A C 1
ATOM 1446 O O . VAL A 1 179 ? -16.353 -4.912 15.690 1.00 90.81 179 VAL A O 1
ATOM 1449 N N . MET A 1 180 ? -18.033 -4.168 14.408 1.00 88.25 180 MET A N 1
ATOM 1450 C CA . MET A 1 180 ? -18.842 -3.641 15.508 1.00 88.25 180 MET A CA 1
ATOM 1451 C C . MET A 1 180 ? -20.230 -4.275 15.513 1.00 88.25 180 MET A C 1
ATOM 1453 O O . MET A 1 180 ? -20.691 -4.794 14.496 1.00 88.25 180 MET A O 1
ATOM 1457 N N . LYS A 1 181 ? -20.914 -4.241 16.660 1.00 88.69 181 LYS A N 1
ATOM 1458 C CA . LYS A 1 181 ? -22.351 -4.541 16.714 1.00 88.69 181 LYS A CA 1
ATOM 1459 C C . LYS A 1 181 ? -23.123 -3.416 16.026 1.00 88.69 181 LYS A C 1
ATOM 1461 O O . LYS A 1 181 ? -22.772 -2.248 16.190 1.00 88.69 181 LYS A O 1
ATOM 1466 N N . ASP A 1 182 ? -24.161 -3.761 15.269 1.00 86.88 182 ASP A N 1
ATOM 1467 C CA . ASP A 1 182 ? -25.071 -2.748 14.737 1.00 86.88 182 ASP A CA 1
ATOM 1468 C C . ASP A 1 182 ? -25.846 -2.095 15.892 1.00 86.88 182 ASP A C 1
ATOM 1470 O O . ASP A 1 182 ? -26.334 -2.780 16.795 1.00 86.88 182 ASP A O 1
ATOM 1474 N N . ARG A 1 183 ? -25.947 -0.762 15.874 1.00 86.81 183 ARG A N 1
ATOM 1475 C CA . ARG A 1 183 ? -26.596 0.012 16.944 1.00 86.81 183 ARG A CA 1
ATOM 1476 C C . ARG A 1 183 ? -28.105 -0.232 17.052 1.00 86.81 183 ARG A C 1
ATOM 1478 O O . ARG A 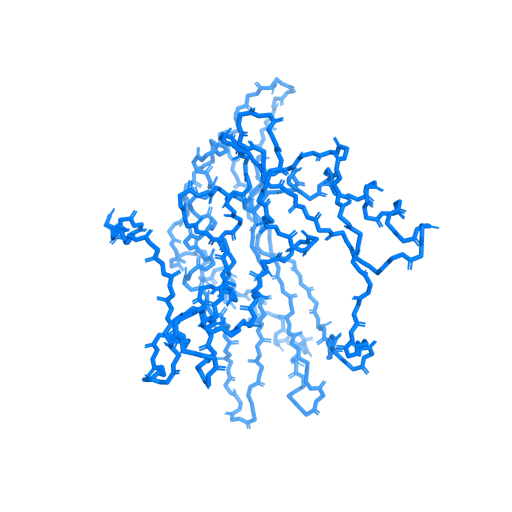1 183 ? -28.672 0.018 18.107 1.00 86.81 183 ARG A O 1
ATOM 1485 N N . TYR A 1 184 ? -28.746 -0.663 15.967 1.00 89.88 184 TYR A N 1
ATOM 1486 C CA . TYR A 1 184 ? -30.181 -0.939 15.887 1.00 89.88 184 TYR A CA 1
ATOM 1487 C C . TYR A 1 184 ? -30.477 -2.441 15.950 1.00 89.88 184 TYR A C 1
ATOM 1489 O O . TYR A 1 184 ? -31.590 -2.833 16.283 1.00 89.88 184 TYR A O 1
ATOM 1497 N N . ASN A 1 185 ? -29.489 -3.293 15.656 1.00 87.81 185 ASN A N 1
ATOM 1498 C CA . ASN A 1 185 ? -29.602 -4.743 15.782 1.00 87.81 185 ASN A CA 1
ATOM 1499 C C . ASN A 1 185 ? -28.321 -5.363 16.386 1.00 87.81 185 ASN A C 1
ATOM 1501 O O . ASN A 1 185 ? -27.411 -5.742 15.647 1.00 87.81 185 ASN A O 1
ATOM 1505 N N . PRO A 1 186 ? -28.248 -5.563 17.714 1.00 87.94 186 PRO A N 1
ATOM 1506 C CA . PRO A 1 186 ? -27.055 -6.095 18.386 1.00 87.94 186 PRO A CA 1
ATOM 1507 C C . PRO A 1 186 ? -26.608 -7.501 17.937 1.00 87.94 186 PRO A C 1
ATOM 1509 O O . PRO A 1 186 ? -25.447 -7.880 18.147 1.00 87.94 186 PRO A O 1
ATOM 1512 N N . ASN A 1 187 ? -27.501 -8.275 17.309 1.00 89.56 187 ASN A N 1
ATOM 1513 C CA . ASN A 1 187 ? -27.195 -9.594 16.743 1.00 89.56 187 ASN A CA 1
ATOM 1514 C C . ASN A 1 187 ? -26.488 -9.499 15.387 1.00 89.56 187 ASN A C 1
ATOM 1516 O O . ASN A 1 187 ? -25.869 -10.457 14.931 1.00 89.56 187 ASN A O 1
ATOM 1520 N N . LYS A 1 188 ? -26.522 -8.326 14.758 1.00 86.31 188 LYS A N 1
ATOM 1521 C CA . LYS A 1 188 ? -25.842 -8.041 13.503 1.00 86.31 188 LYS A CA 1
ATOM 1522 C C . LYS A 1 188 ? -24.452 -7.470 13.765 1.00 86.31 188 LYS A C 1
ATOM 1524 O O . LYS A 1 188 ? -24.224 -6.729 14.725 1.00 86.31 188 LYS A O 1
ATOM 1529 N N . ARG A 1 189 ? -23.500 -7.831 12.907 1.00 85.62 189 ARG A N 1
ATOM 1530 C CA . ARG A 1 189 ? -22.171 -7.214 12.860 1.00 85.62 189 ARG A CA 1
ATOM 1531 C C . ARG A 1 189 ? -22.066 -6.330 11.626 1.00 85.62 189 ARG A C 1
ATOM 1533 O O . ARG A 1 189 ? -22.592 -6.670 10.569 1.00 85.62 189 ARG A O 1
ATOM 1540 N N . ILE A 1 190 ? -21.386 -5.205 11.779 1.00 86.81 190 ILE A N 1
ATOM 1541 C CA . ILE A 1 190 ? -21.074 -4.268 10.704 1.00 86.81 190 ILE A CA 1
ATOM 1542 C C . ILE A 1 190 ? -19.562 -4.117 10.599 1.00 86.81 190 ILE A C 1
ATOM 1544 O O . ILE A 1 190 ? -18.857 -4.120 11.610 1.00 86.81 190 ILE A O 1
ATOM 1548 N N . LEU A 1 191 ? -19.079 -3.988 9.368 1.00 88.56 191 LEU A N 1
ATOM 1549 C CA . LEU A 1 191 ? -17.694 -3.650 9.077 1.00 88.56 191 LEU A CA 1
ATOM 1550 C C . LEU A 1 191 ? -17.617 -2.145 8.809 1.00 88.56 191 LEU A C 1
ATOM 1552 O O . LEU A 1 191 ? -18.302 -1.631 7.925 1.00 88.56 191 LEU A O 1
ATOM 1556 N N . VAL A 1 192 ? -16.795 -1.443 9.581 1.00 88.38 192 VAL A N 1
ATOM 1557 C CA . VAL A 1 192 ? -16.628 0.010 9.523 1.00 88.38 192 VAL A CA 1
ATOM 1558 C C . VAL A 1 192 ? -15.181 0.327 9.178 1.00 88.38 192 VAL A C 1
ATOM 1560 O O . VAL A 1 192 ? -14.252 -0.232 9.746 1.00 88.38 192 VAL A O 1
ATOM 1563 N N . THR A 1 193 ? -14.974 1.249 8.252 1.00 90.19 193 THR A N 1
ATOM 1564 C CA . THR A 1 193 ? -13.670 1.847 7.954 1.00 90.19 193 THR A CA 1
ATOM 1565 C C . THR A 1 193 ? -13.887 3.327 7.658 1.00 90.19 193 THR A C 1
ATOM 1567 O O . THR A 1 193 ? -15.030 3.775 7.516 1.00 90.19 193 THR A O 1
ATOM 1570 N N . MET A 1 194 ? -12.809 4.101 7.582 1.00 83.75 194 MET A N 1
ATOM 1571 C CA . MET A 1 194 ? -12.890 5.518 7.256 1.00 83.75 194 MET A CA 1
ATOM 1572 C C . MET A 1 194 ? -13.623 5.734 5.922 1.00 83.75 194 MET A C 1
ATOM 1574 O O . MET A 1 194 ? -13.366 5.046 4.926 1.00 83.75 194 MET A O 1
ATOM 1578 N N . ARG A 1 195 ? -14.547 6.699 5.924 1.00 72.06 195 ARG A N 1
ATOM 1579 C CA . ARG A 1 195 ? -15.304 7.121 4.740 1.00 72.06 195 ARG A CA 1
ATOM 1580 C C . ARG A 1 195 ? -14.414 7.830 3.732 1.00 72.06 195 ARG A C 1
ATOM 1582 O O . ARG A 1 195 ? -13.488 8.528 4.116 1.00 72.06 195 ARG A O 1
ATOM 1589 N N . GLU A 1 196 ? -14.795 7.735 2.465 1.00 65.00 196 GLU A N 1
ATOM 1590 C CA . GLU A 1 196 ? -14.058 8.318 1.336 1.00 65.00 196 GLU A CA 1
ATOM 1591 C C . GLU A 1 196 ? -14.070 9.847 1.302 1.00 65.00 196 GLU A C 1
ATOM 1593 O O . GLU A 1 196 ? -13.155 10.438 0.745 1.00 65.00 196 GLU A O 1
ATOM 1598 N N . LYS A 1 197 ? -15.043 10.504 1.957 1.00 66.62 197 LYS A N 1
ATOM 1599 C CA . LYS A 1 197 ? -15.011 11.969 2.117 1.00 66.62 197 LYS A CA 1
ATOM 1600 C C . LYS A 1 197 ? -13.778 12.462 2.885 1.00 66.62 197 LYS A C 1
ATOM 1602 O O . LYS A 1 197 ? -13.492 13.650 2.868 1.00 66.62 197 LYS A O 1
ATOM 1607 N N . TYR A 1 198 ? -13.119 11.566 3.618 1.00 71.62 198 TYR A N 1
ATOM 1608 C CA . TYR A 1 198 ? -11.889 11.853 4.323 1.00 71.62 198 TYR A CA 1
ATOM 1609 C C . TYR A 1 198 ? -10.710 11.273 3.561 1.00 71.62 198 TYR A C 1
ATOM 1611 O O . TYR A 1 198 ? -10.764 10.152 3.052 1.00 71.62 198 TYR A O 1
ATOM 1619 N N . ILE A 1 199 ? -9.615 12.021 3.542 1.00 76.56 199 ILE A N 1
ATOM 1620 C CA . ILE A 1 199 ? -8.441 11.625 2.788 1.00 76.56 199 ILE A CA 1
ATOM 1621 C C . ILE A 1 199 ? -7.658 10.525 3.533 1.00 76.56 199 ILE A C 1
ATOM 1623 O O . ILE A 1 199 ? -7.018 10.758 4.564 1.00 76.56 199 ILE A O 1
ATOM 1627 N N . VAL A 1 200 ? -7.703 9.307 2.989 1.00 85.25 200 VAL A N 1
ATOM 1628 C CA . VAL A 1 200 ? -6.918 8.139 3.430 1.00 85.25 200 VAL A CA 1
ATOM 1629 C C . VAL A 1 200 ? -6.216 7.493 2.252 1.00 85.25 200 VAL A C 1
ATOM 1631 O O . VAL A 1 200 ? -6.651 7.622 1.107 1.00 85.25 200 VAL A O 1
ATOM 1634 N N . PHE A 1 201 ? -5.157 6.742 2.535 1.00 89.75 201 PHE A N 1
ATOM 1635 C CA . PHE A 1 201 ? -4.461 5.992 1.506 1.00 89.75 201 PHE A CA 1
ATOM 1636 C C . PHE A 1 201 ? -5.396 4.958 0.836 1.00 89.75 201 PHE A C 1
ATOM 1638 O O . PHE A 1 201 ? -5.965 4.108 1.537 1.00 89.75 201 PHE A O 1
ATOM 1645 N N . PRO A 1 202 ? -5.551 4.963 -0.505 1.00 89.56 202 PRO A N 1
ATOM 1646 C CA . PRO A 1 202 ? -6.403 4.019 -1.230 1.00 89.56 202 PRO A CA 1
ATOM 1647 C C . PRO A 1 202 ? -5.709 2.653 -1.361 1.00 89.56 202 PRO A C 1
ATOM 1649 O O . PRO A 1 202 ? -5.196 2.271 -2.415 1.00 89.56 202 PRO A O 1
ATOM 1652 N N . GLY A 1 203 ? -5.625 1.909 -0.256 1.00 91.88 203 GLY A N 1
ATOM 1653 C CA . GLY A 1 203 ? -4.943 0.618 -0.203 1.00 91.88 203 GLY A CA 1
ATOM 1654 C C . GLY A 1 203 ? -5.649 -0.468 -1.019 1.00 91.88 203 GLY A C 1
ATOM 1655 O O . GLY A 1 203 ? -6.862 -0.644 -0.937 1.00 91.88 203 GLY A O 1
ATOM 1656 N N . SER A 1 204 ? -4.877 -1.278 -1.754 1.00 92.81 204 SER A N 1
ATOM 1657 C CA . SER A 1 204 ? -5.422 -2.387 -2.563 1.00 92.81 204 SER A CA 1
ATOM 1658 C C . SER A 1 204 ? -6.127 -3.449 -1.715 1.00 92.81 204 SER A C 1
ATOM 1660 O O . SER A 1 204 ? -7.122 -4.023 -2.151 1.00 92.81 204 SER A O 1
ATOM 1662 N N . PHE A 1 205 ? -5.626 -3.700 -0.501 1.00 92.56 205 PHE A N 1
ATOM 1663 C CA . PHE A 1 205 ? -6.272 -4.608 0.445 1.00 92.56 205 PHE A CA 1
ATOM 1664 C C . PHE A 1 205 ? -7.553 -4.003 1.009 1.00 92.56 205 PHE A C 1
ATOM 1666 O O . PHE A 1 205 ? -8.556 -4.698 1.053 1.00 92.56 205 PHE A O 1
ATOM 1673 N N . ARG A 1 206 ? -7.570 -2.702 1.339 1.00 92.31 206 ARG A N 1
ATOM 1674 C CA . ARG A 1 206 ? -8.807 -2.012 1.734 1.00 92.31 206 ARG A CA 1
ATOM 1675 C C . ARG A 1 206 ? -9.873 -2.136 0.650 1.00 92.31 206 ARG A C 1
ATOM 1677 O O . ARG A 1 206 ? -10.996 -2.514 0.967 1.00 92.31 206 ARG A O 1
ATOM 1684 N N . ASN A 1 207 ? -9.511 -1.859 -0.603 1.00 91.00 207 ASN A N 1
ATOM 1685 C CA . ASN A 1 207 ? -10.416 -1.996 -1.742 1.00 91.00 207 ASN A CA 1
ATOM 1686 C C . ASN A 1 207 ? -10.988 -3.419 -1.831 1.00 91.00 207 ASN A C 1
ATOM 1688 O O . ASN A 1 207 ? -12.199 -3.596 -1.789 1.00 91.00 207 ASN A O 1
ATOM 1692 N N . ALA A 1 208 ? -10.122 -4.437 -1.845 1.00 92.00 208 ALA A N 1
ATOM 1693 C CA . ALA A 1 208 ? -10.554 -5.830 -1.920 1.00 92.00 208 ALA A CA 1
ATOM 1694 C C . ALA A 1 208 ? -11.429 -6.257 -0.731 1.00 92.00 208 ALA A C 1
ATOM 1696 O O . ALA A 1 208 ? -12.460 -6.887 -0.938 1.00 92.00 208 ALA A O 1
ATOM 1697 N N . THR A 1 209 ? -11.057 -5.889 0.500 1.00 92.25 209 THR A N 1
ATOM 1698 C CA . THR A 1 209 ? -11.838 -6.190 1.707 1.00 92.25 209 THR A CA 1
ATOM 1699 C C . THR A 1 209 ? -13.229 -5.580 1.627 1.00 92.25 209 THR A C 1
ATOM 1701 O O . THR A 1 209 ? -14.200 -6.255 1.953 1.00 92.25 209 THR A O 1
ATOM 1704 N N . ILE A 1 210 ? -13.345 -4.331 1.162 1.00 89.12 210 ILE A N 1
ATOM 1705 C CA . ILE A 1 210 ? -14.648 -3.701 0.941 1.00 89.12 210 ILE A CA 1
ATOM 1706 C C . ILE A 1 210 ? -15.421 -4.484 -0.116 1.00 89.12 210 ILE A C 1
ATOM 1708 O O . ILE A 1 210 ? -16.517 -4.932 0.192 1.00 89.12 210 ILE A O 1
ATOM 1712 N N . THR A 1 211 ? -14.857 -4.709 -1.308 1.00 88.50 211 THR A N 1
ATOM 1713 C CA . THR A 1 211 ? -15.520 -5.438 -2.404 1.00 88.50 211 THR A CA 1
ATOM 1714 C C . THR A 1 211 ? -16.049 -6.799 -1.954 1.00 88.50 211 THR A C 1
ATOM 1716 O O . THR A 1 211 ? -17.213 -7.118 -2.187 1.00 88.50 211 THR A O 1
ATOM 1719 N N . ILE A 1 212 ? -15.218 -7.575 -1.257 1.00 89.38 212 ILE A N 1
ATOM 1720 C CA . ILE A 1 212 ? -15.585 -8.882 -0.710 1.00 89.38 212 ILE A CA 1
ATOM 1721 C C . ILE A 1 212 ? -16.686 -8.729 0.342 1.00 89.38 212 ILE A C 1
ATOM 1723 O O . ILE A 1 212 ? -17.673 -9.452 0.315 1.00 89.38 212 ILE A O 1
ATOM 1727 N N . ALA A 1 213 ? -16.573 -7.767 1.257 1.00 86.81 213 ALA A N 1
ATOM 1728 C CA . ALA A 1 213 ? -17.603 -7.558 2.266 1.00 86.81 213 ALA A CA 1
ATOM 1729 C C . ALA A 1 213 ? -18.967 -7.196 1.649 1.00 86.81 213 ALA A C 1
ATOM 1731 O O . ALA A 1 213 ? -19.983 -7.622 2.188 1.00 86.81 213 ALA A O 1
ATOM 1732 N N . GLN A 1 214 ? -19.014 -6.461 0.526 1.00 82.88 214 GLN A N 1
ATOM 1733 C CA . GLN A 1 214 ? -20.291 -6.129 -0.132 1.00 82.88 214 GLN A CA 1
ATOM 1734 C C . GLN A 1 214 ? -20.891 -7.309 -0.903 1.00 82.88 214 GLN A C 1
ATOM 1736 O O . GLN A 1 214 ? -22.093 -7.289 -1.158 1.00 82.88 214 GLN A O 1
ATOM 1741 N N . SER A 1 215 ? -20.102 -8.328 -1.266 1.00 81.88 215 SER A N 1
ATOM 1742 C CA . SER A 1 215 ? -20.639 -9.529 -1.919 1.00 81.88 215 SER A CA 1
ATOM 1743 C C . SER A 1 215 ? -21.324 -10.487 -0.936 1.00 81.88 215 SER A C 1
ATOM 1745 O O . SER A 1 215 ? -22.145 -11.307 -1.345 1.00 81.88 215 SER A O 1
ATOM 1747 N N . PHE A 1 216 ? -21.059 -10.363 0.369 1.00 74.00 216 PHE A N 1
ATOM 1748 C CA . PHE A 1 216 ? -21.742 -11.142 1.398 1.00 74.00 216 PHE A CA 1
ATOM 1749 C C . PHE A 1 216 ? -23.055 -10.478 1.839 1.00 74.00 216 PHE A C 1
ATOM 1751 O O . PHE A 1 216 ? -23.057 -9.461 2.528 1.00 74.00 216 PHE A O 1
ATOM 1758 N N . VAL A 1 217 ? -24.188 -11.139 1.571 1.00 54.44 217 VAL A N 1
ATOM 1759 C CA . VAL A 1 217 ? -25.552 -10.702 1.963 1.00 54.44 217 VAL A CA 1
ATOM 1760 C C . VAL A 1 217 ? -25.697 -10.443 3.480 1.00 54.44 217 VAL A C 1
ATOM 1762 O O . VAL A 1 217 ? -26.568 -9.690 3.911 1.00 54.44 217 VAL A O 1
ATOM 1765 N N . ARG A 1 218 ? -24.831 -11.036 4.317 1.00 51.59 218 ARG A N 1
ATOM 1766 C CA . ARG A 1 218 ? -24.866 -10.927 5.790 1.00 51.59 218 ARG A CA 1
ATOM 1767 C C . ARG A 1 218 ? -24.035 -9.780 6.379 1.00 51.59 218 ARG A C 1
ATOM 1769 O O . ARG A 1 218 ? -24.109 -9.567 7.588 1.00 51.59 218 ARG A O 1
ATOM 1776 N N . ILE A 1 219 ? -23.272 -9.036 5.575 1.00 49.41 219 ILE A N 1
ATOM 1777 C CA . ILE A 1 219 ? -22.492 -7.885 6.050 1.00 49.41 219 ILE A CA 1
ATOM 1778 C C . ILE A 1 219 ? -23.145 -6.615 5.515 1.00 49.41 219 ILE A C 1
ATOM 1780 O O . ILE A 1 219 ? -23.079 -6.302 4.332 1.00 49.41 219 ILE A O 1
ATOM 1784 N N . THR A 1 220 ? -23.781 -5.842 6.393 1.00 46.41 220 THR A N 1
ATOM 1785 C CA . THR A 1 220 ? -24.210 -4.494 6.010 1.00 46.41 220 THR A CA 1
ATOM 1786 C C . THR A 1 220 ? -23.049 -3.540 6.170 1.00 46.41 220 THR A C 1
ATOM 1788 O O . THR A 1 220 ? -22.535 -3.333 7.269 1.00 46.41 220 THR A O 1
ATOM 1791 N N . LEU A 1 221 ? -22.660 -2.945 5.052 1.00 47.28 221 LEU A N 1
ATOM 1792 C CA . LEU A 1 221 ? -21.687 -1.873 5.020 1.00 47.28 221 LEU A CA 1
ATOM 1793 C C . LEU A 1 221 ? -22.418 -0.548 5.194 1.00 47.28 221 LEU A C 1
ATOM 1795 O O . LEU A 1 221 ? -23.195 -0.135 4.336 1.00 47.28 221 LEU A O 1
ATOM 1799 N N . SER A 1 222 ? -22.179 0.120 6.319 1.00 40.81 222 SER A N 1
ATOM 1800 C CA . SER A 1 222 ? -22.675 1.477 6.530 1.00 40.81 222 SER A CA 1
ATOM 1801 C C . SER A 1 222 ? -21.674 2.474 5.951 1.00 40.81 222 SER A C 1
ATOM 1803 O O . SER A 1 222 ? -20.744 2.930 6.618 1.00 40.81 222 SER A O 1
ATOM 1805 N N . PHE A 1 223 ? -21.872 2.822 4.682 1.00 45.16 223 PHE A N 1
ATOM 1806 C CA . PHE A 1 223 ? -21.333 4.048 4.106 1.00 45.16 223 PHE A CA 1
ATOM 1807 C C . PHE A 1 223 ? -22.470 5.070 4.113 1.00 45.16 223 PHE A C 1
ATOM 1809 O O . PHE A 1 223 ? -23.432 4.897 3.365 1.00 45.16 223 PHE A O 1
ATOM 1816 N N . ASN A 1 224 ? -22.414 6.143 4.916 1.00 36.19 224 ASN A N 1
ATOM 1817 C CA . ASN A 1 224 ? -23.348 7.238 4.626 1.00 36.19 224 ASN A CA 1
ATOM 1818 C C . ASN A 1 224 ? -22.857 7.910 3.340 1.00 36.19 224 ASN A C 1
ATOM 1820 O O . ASN A 1 224 ? -21.834 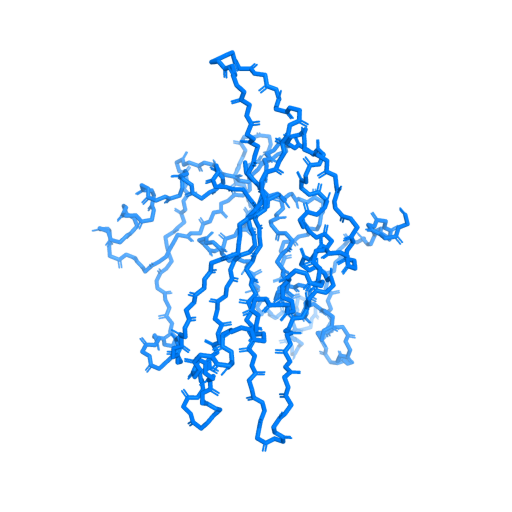8.591 3.361 1.00 36.19 224 ASN A O 1
ATOM 1824 N N . LYS A 1 225 ? -23.644 7.682 2.283 1.00 32.22 225 LYS A N 1
ATOM 1825 C CA . LYS A 1 225 ? -23.625 8.246 0.927 1.00 32.22 225 LYS A CA 1
ATOM 1826 C C . LYS A 1 225 ? -22.393 7.937 0.058 1.00 32.22 225 LYS A C 1
ATOM 1828 O O . LYS A 1 225 ? -21.325 8.513 0.220 1.00 32.22 225 LYS A O 1
ATOM 1833 N N . ARG A 1 226 ? -22.640 7.053 -0.921 1.00 35.34 226 ARG A N 1
ATOM 1834 C CA . ARG A 1 226 ? -21.928 6.898 -2.202 1.00 35.34 226 ARG A CA 1
ATOM 1835 C C . ARG A 1 226 ? -21.775 8.239 -2.923 1.00 35.34 226 ARG A C 1
ATOM 1837 O O . ARG A 1 226 ? -22.755 8.979 -2.973 1.00 35.34 226 ARG A O 1
ATOM 1844 N N . ILE A 1 227 ? -20.664 8.408 -3.641 1.00 31.97 227 ILE A N 1
ATOM 1845 C CA . ILE A 1 227 ? -20.676 8.917 -5.019 1.00 31.97 227 ILE A CA 1
ATOM 1846 C C . ILE A 1 227 ? -19.729 8.035 -5.845 1.00 31.97 227 ILE A C 1
ATOM 1848 O O . ILE A 1 227 ? -18.559 7.879 -5.515 1.00 31.97 227 ILE A O 1
ATOM 1852 N N . ASN A 1 228 ? -20.275 7.429 -6.900 1.00 37.19 228 ASN A N 1
ATOM 1853 C CA . ASN A 1 228 ? -19.511 6.882 -8.014 1.00 37.19 228 ASN A CA 1
ATOM 1854 C C . ASN A 1 228 ? -18.789 8.043 -8.715 1.00 37.19 228 ASN A C 1
ATOM 1856 O O . ASN A 1 228 ? -19.469 8.777 -9.420 1.00 37.19 228 ASN A O 1
ATOM 1860 N N . THR A 1 229 ? -17.475 8.202 -8.546 1.00 39.75 229 THR A N 1
ATOM 1861 C CA . THR A 1 229 ? -16.590 8.907 -9.504 1.00 39.75 229 THR A CA 1
ATOM 1862 C C . THR A 1 229 ? -15.128 8.784 -9.070 1.00 39.75 229 THR A C 1
ATOM 1864 O O . THR A 1 229 ? -14.552 9.707 -8.512 1.00 39.75 229 THR A O 1
ATOM 1867 N N . LEU A 1 230 ? -14.504 7.631 -9.317 1.00 33.03 230 LEU A N 1
ATOM 1868 C CA . LEU A 1 230 ? -13.037 7.552 -9.461 1.00 33.03 230 LEU A CA 1
ATOM 1869 C C . LEU A 1 230 ? -12.609 6.657 -10.642 1.00 33.03 230 LEU A C 1
ATOM 1871 O O . LEU A 1 230 ? -11.429 6.371 -10.804 1.00 33.03 230 LEU A O 1
ATOM 1875 N N . LEU A 1 231 ? -13.565 6.243 -11.482 1.00 31.97 231 LEU A N 1
ATOM 1876 C CA . LEU A 1 231 ? -13.342 5.540 -12.748 1.00 31.97 231 LEU A CA 1
ATOM 1877 C C . LEU A 1 231 ? -14.391 6.001 -13.774 1.00 31.97 231 LEU A C 1
ATOM 1879 O O . LEU A 1 231 ? -15.280 5.240 -14.150 1.00 31.97 231 LEU A O 1
ATOM 1883 N N . LEU A 1 232 ? -14.307 7.276 -14.148 1.00 31.56 232 LEU A N 1
ATOM 1884 C CA . LEU A 1 232 ? -14.619 7.808 -15.476 1.00 31.56 232 LEU A CA 1
ATOM 1885 C C . LEU A 1 232 ? -13.571 8.882 -15.765 1.00 31.56 232 LEU A C 1
ATOM 1887 O O . LEU A 1 232 ? -13.364 9.719 -14.858 1.00 31.56 232 LEU A O 1
#

Sequence (232 aa):
MVFDSFRWYYGFDGKFRIFQAAYKLERINYGAPILNMPTIPKEKLFACLKIYMEGARDNGYIPDPARNQSLYFQANLISTGNTIKLAAADEVFVAVVGRITNDLFANTKESVRIRVETERVRNFDGSLIYVKTPSNYASTFGPDKQTKDMGYDISMWLYNEKCKKQCIAELSMANVFFVMKDRYNPNKRILVTMREKYIVFPGSFRNATITIAQSFVRITLSFNKRINTLLL